Protein AF-Q382Q5-F1 (afdb_monomer)

Mean predicted aligned error: 16.64 Å

Solvent-accessible surface area (backbone atoms only — not comparable to full-atom values): 15182 Å² total; per-residue (Å²): 132,84,76,65,68,91,73,55,90,50,39,68,52,30,48,53,39,43,75,67,65,76,45,81,68,82,68,60,78,72,32,59,63,53,58,77,72,43,54,70,71,57,43,56,49,50,47,50,36,44,38,36,38,15,50,26,20,57,68,59,58,70,93,56,92,50,49,43,67,58,11,19,54,43,30,48,49,44,53,47,43,48,52,60,43,54,31,62,79,39,71,84,44,61,68,57,56,53,48,50,52,51,43,52,50,55,51,54,54,50,45,78,74,46,66,85,57,92,44,68,68,58,54,49,21,50,54,50,49,50,46,49,49,46,40,41,53,69,42,45,52,45,47,50,65,56,67,73,46,86,64,90,52,90,68,50,66,62,55,50,48,51,65,45,50,67,31,65,38,26,64,60,40,91,55,70,101,77,72,87,86,72,80,76,87,63,91,59,80,80,70,78,72,47,36,65,53,55,46,49,22,52,34,51,66,29,60,65,71,60,66,72,53,95,83,56,93,70,77,89,71,84,82,50,75,66,56,55,53,55,52,50,49,48,24,53,47,37,41,42,58,42,48,29,21,47,64,61,48,69,65,55,77,72,76,79,80,78,80,126

Foldseek 3Di:
DPPQPLVPPALVSLQVCVVVVVQDQPDDDVVVVVLVPDDPVSNLSNLLSLLRLLLCQLLVPPDRPDHVVSSLVSLLVSQLCLQLPVCLVPVLDLSSLVSNLSSLVSLLVSCVVCVPDPDPLLVLLNVLSLLQSVLSVQFQSVLSVQVPDDDPDPPRNVVSVVVLCVLVWFSLRPDDPPDPDDDPVDPPDSDRAALLSNLSSSSVSSVNPLPCSVDHDDDDDDDDP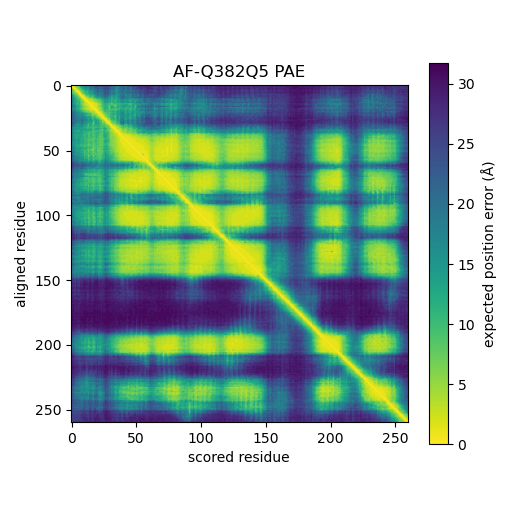VNVVSSVSSSVSCCLPRGGGNVNSVPPPSPPPPDD

Organism: Trypanosoma brucei brucei (strain 927/4 GUTat10.1) (NCBI:txid185431)

Nearest PDB structures (foldseek):
  8cwy-assembly1_A  TM=3.114E-01  e=3.790E+00  synthetic construct
  5xbj-assembly1_A  TM=2.774E-01  e=9.331E+00  Campylobacter jejuni

GO terms:
  GO:0005737 cytoplasm (C, HTP)
  GO:0031981 nuclear lumen (C, IDA)
  GO:0097014 ciliary plasm (C, IDA)
  GO:0005737 cytoplasm (C, IDA)

Structure (mmCIF, N/CA/C/O backbone):
data_AF-Q382Q5-F1
#
_entry.id   AF-Q382Q5-F1
#
loop_
_atom_site.group_PDB
_atom_site.id
_atom_site.type_symbol
_atom_site.label_atom_id
_atom_site.label_alt_id
_atom_site.label_comp_id
_atom_site.label_asym_id
_atom_site.label_entity_id
_atom_site.label_seq_id
_atom_site.pdbx_PDB_ins_code
_atom_site.Cartn_x
_atom_site.Cartn_y
_atom_site.Cartn_z
_atom_site.occupancy
_atom_site.B_iso_or_equiv
_atom_site.auth_seq_id
_atom_site.auth_comp_id
_atom_site.auth_asym_id
_atom_site.auth_atom_id
_atom_site.pdbx_PDB_model_num
ATOM 1 N N . MET A 1 1 ? 18.669 20.342 15.710 1.00 32.78 1 MET A N 1
ATOM 2 C CA . MET A 1 1 ? 17.852 19.367 14.960 1.00 32.78 1 MET A CA 1
ATOM 3 C C . MET A 1 1 ? 16.868 20.137 14.106 1.00 32.78 1 MET A C 1
ATOM 5 O O . MET A 1 1 ? 15.870 20.619 14.627 1.00 32.78 1 MET A O 1
ATOM 9 N N . THR A 1 2 ? 17.160 20.321 12.823 1.00 37.72 2 THR A N 1
ATOM 10 C CA . THR A 1 2 ? 16.163 20.855 11.895 1.00 37.72 2 THR A CA 1
ATOM 11 C C . THR A 1 2 ? 15.229 19.700 11.592 1.00 37.72 2 THR A C 1
ATOM 13 O O . THR A 1 2 ? 15.595 18.788 10.857 1.00 37.72 2 THR A O 1
ATOM 16 N N . ILE A 1 3 ? 14.053 19.691 12.214 1.00 44.09 3 ILE A N 1
ATOM 17 C CA . ILE A 1 3 ? 12.935 18.906 11.706 1.00 44.09 3 ILE A CA 1
ATOM 18 C C . ILE A 1 3 ? 12.632 19.535 10.343 1.00 44.09 3 ILE A C 1
ATOM 20 O O . ILE A 1 3 ? 11.896 20.518 10.265 1.00 44.09 3 ILE A O 1
ATOM 24 N N . LEU A 1 4 ? 13.320 19.068 9.291 1.00 48.19 4 LEU A N 1
ATOM 25 C CA . LEU A 1 4 ? 12.977 19.364 7.902 1.00 48.19 4 LEU A CA 1
ATOM 26 C C . LEU A 1 4 ? 11.471 19.197 7.829 1.00 48.19 4 LEU A C 1
ATOM 28 O O . LEU A 1 4 ? 10.993 18.157 8.274 1.00 48.19 4 LEU A O 1
ATOM 32 N N . SER A 1 5 ? 10.754 20.242 7.408 1.00 45.94 5 SER A N 1
ATOM 33 C CA . SER A 1 5 ? 9.291 20.284 7.398 1.00 45.94 5 SER A CA 1
ATOM 34 C C . SER A 1 5 ? 8.739 18.906 7.027 1.00 45.94 5 SER A C 1
ATOM 36 O O . SER A 1 5 ? 8.769 18.513 5.862 1.00 45.94 5 SER A O 1
ATOM 38 N N . LEU A 1 6 ? 8.296 18.142 8.039 1.00 46.22 6 LEU A N 1
ATOM 39 C CA . LEU A 1 6 ? 7.996 16.700 7.928 1.00 46.22 6 LEU A CA 1
ATOM 40 C C . LEU A 1 6 ? 6.807 16.412 6.991 1.00 46.22 6 LEU A C 1
ATOM 42 O O . LEU A 1 6 ? 6.424 15.266 6.767 1.00 46.22 6 LEU A O 1
ATOM 46 N N . HIS A 1 7 ? 6.202 17.483 6.480 1.00 48.44 7 HIS A N 1
ATOM 47 C CA . HIS A 1 7 ? 5.053 17.527 5.591 1.00 48.44 7 HIS A CA 1
ATOM 48 C C . HIS A 1 7 ? 5.434 17.952 4.172 1.00 48.44 7 HIS A C 1
ATOM 50 O O . HIS A 1 7 ? 4.553 18.326 3.398 1.00 48.44 7 HIS A O 1
ATOM 56 N N . GLY A 1 8 ? 6.727 17.926 3.840 1.00 50.97 8 GLY A N 1
ATOM 57 C CA . GLY A 1 8 ? 7.222 18.219 2.507 1.00 50.97 8 GLY A CA 1
ATOM 58 C C . GLY A 1 8 ? 6.384 17.534 1.437 1.00 50.97 8 GLY A C 1
ATOM 59 O O . GLY A 1 8 ? 6.210 16.315 1.480 1.00 50.97 8 GLY A O 1
ATOM 60 N N . ARG A 1 9 ? 5.773 18.307 0.533 1.00 57.47 9 ARG A N 1
ATOM 61 C CA . ARG A 1 9 ? 4.805 17.768 -0.437 1.00 57.47 9 ARG A CA 1
ATOM 62 C C . ARG A 1 9 ? 5.472 16.933 -1.532 1.00 57.47 9 ARG A C 1
ATOM 64 O O . ARG A 1 9 ? 4.780 16.135 -2.146 1.00 57.47 9 ARG A O 1
ATOM 71 N N . ASN A 1 10 ? 6.781 17.092 -1.736 1.00 61.19 10 ASN A N 1
ATOM 72 C CA . ASN A 1 10 ? 7.471 16.634 -2.942 1.00 61.19 10 ASN A CA 1
ATOM 73 C C . ASN A 1 10 ? 8.711 15.782 -2.603 1.00 61.19 10 ASN A C 1
ATOM 75 O O . ASN A 1 10 ? 9.234 15.844 -1.486 1.00 61.19 10 ASN A O 1
ATOM 79 N N . GLY A 1 11 ? 9.236 15.053 -3.597 1.00 61.19 11 GLY A N 1
ATOM 80 C CA . GLY A 1 11 ? 10.461 14.246 -3.485 1.00 61.19 11 GLY A CA 1
ATOM 81 C C . GLY A 1 11 ? 11.709 15.026 -3.041 1.00 61.19 11 GLY A C 1
ATOM 82 O O . GLY A 1 11 ? 12.587 14.461 -2.397 1.00 61.19 11 GLY A O 1
ATOM 83 N N . ALA A 1 12 ? 11.758 16.344 -3.266 1.00 66.81 12 ALA A N 1
ATOM 84 C CA . ALA A 1 12 ? 12.880 17.196 -2.855 1.00 66.81 12 ALA A CA 1
ATOM 85 C C . ALA A 1 12 ? 13.125 17.216 -1.332 1.00 66.81 12 ALA A C 1
ATOM 87 O O . ALA A 1 12 ? 14.271 17.283 -0.889 1.00 66.81 12 ALA A O 1
ATOM 88 N N . ASP A 1 13 ? 12.071 17.141 -0.513 1.00 69.94 13 ASP A N 1
ATOM 89 C CA . ASP A 1 13 ? 12.233 17.095 0.947 1.00 69.94 13 ASP A CA 1
ATOM 90 C C . ASP A 1 13 ? 12.710 15.715 1.416 1.00 69.94 13 ASP A C 1
ATOM 92 O O . ASP A 1 13 ? 13.439 15.618 2.404 1.00 69.94 13 ASP A O 1
ATOM 96 N N . ALA A 1 14 ? 12.348 14.657 0.681 1.00 66.50 14 ALA A N 1
ATOM 97 C CA . ALA A 1 14 ? 12.877 13.315 0.903 1.00 66.50 14 ALA A CA 1
ATOM 98 C C . ALA A 1 14 ? 14.362 13.233 0.569 1.00 66.50 14 ALA A C 1
ATOM 100 O O . ALA A 1 14 ? 15.131 12.699 1.364 1.00 66.50 14 ALA A O 1
ATOM 101 N N . GLN A 1 15 ? 14.763 13.841 -0.546 1.00 68.81 15 GLN A N 1
ATOM 102 C CA . GLN A 1 15 ? 16.156 13.925 -0.960 1.00 68.81 15 GLN A CA 1
ATOM 103 C C . GLN A 1 15 ? 17.010 14.663 0.081 1.00 68.81 15 GLN A C 1
ATOM 105 O O . GLN A 1 15 ? 18.033 14.139 0.503 1.00 68.81 15 GLN A O 1
ATOM 110 N N . LYS A 1 16 ? 16.556 15.809 0.609 1.00 71.38 16 LYS A N 1
ATOM 111 C CA . LYS A 1 16 ? 17.269 16.510 1.699 1.00 71.38 16 LYS A CA 1
ATOM 112 C C . LYS A 1 16 ? 17.421 15.655 2.956 1.00 71.38 16 LYS A C 1
ATOM 114 O O . LYS A 1 16 ? 18.433 15.737 3.650 1.00 71.38 16 LYS A O 1
ATOM 119 N N . TRP A 1 17 ? 16.400 14.866 3.290 1.00 68.94 17 TRP A N 1
ATOM 120 C CA . TRP A 1 17 ? 16.456 13.993 4.459 1.00 68.94 17 TRP A CA 1
ATOM 121 C C . TRP A 1 17 ? 17.408 12.811 4.240 1.00 68.94 17 TRP A C 1
ATOM 123 O O . TRP A 1 17 ? 18.169 12.463 5.145 1.00 68.94 17 TRP A O 1
ATOM 133 N N . PHE A 1 18 ? 17.434 12.267 3.025 1.00 69.44 18 PHE A N 1
ATOM 134 C CA . PHE A 1 18 ? 18.416 11.283 2.583 1.00 69.44 18 PHE A CA 1
ATOM 135 C C . PHE A 1 18 ? 19.849 11.833 2.638 1.00 69.44 18 PHE A C 1
ATOM 137 O O . PHE A 1 18 ? 20.688 11.268 3.333 1.00 69.44 18 PHE A O 1
ATOM 144 N N . GLU A 1 19 ? 20.106 12.992 2.030 1.00 70.44 19 GLU A N 1
ATOM 145 C CA . GLU A 1 19 ? 21.415 13.669 2.027 1.00 70.44 19 GLU A CA 1
ATOM 146 C C . GLU A 1 19 ? 21.907 14.031 3.431 1.00 70.44 19 GLU A C 1
ATOM 148 O O . GLU A 1 19 ? 23.107 14.036 3.697 1.00 70.44 19 GLU A O 1
ATOM 153 N N . SER A 1 20 ? 20.991 14.303 4.364 1.00 73.31 20 SER A N 1
ATOM 154 C CA . SER A 1 20 ? 21.358 14.555 5.761 1.00 73.31 20 SER A CA 1
ATOM 155 C C . SER A 1 20 ? 21.886 13.316 6.498 1.00 73.31 20 SER A C 1
ATOM 157 O O . SER A 1 20 ? 22.331 13.435 7.639 1.00 73.31 20 SER A O 1
ATOM 159 N N . GLY A 1 21 ? 21.795 12.125 5.893 1.00 67.38 21 GLY A N 1
ATOM 160 C CA . GLY A 1 21 ? 22.149 10.847 6.513 1.00 67.38 21 GLY A CA 1
ATOM 161 C C . GLY A 1 21 ? 21.176 10.394 7.609 1.00 67.38 21 GLY A C 1
ATOM 162 O O . GLY A 1 21 ? 21.425 9.395 8.278 1.00 67.38 21 GLY A O 1
ATOM 163 N N . LEU A 1 22 ? 20.074 11.125 7.818 1.00 67.12 22 LEU A N 1
ATOM 164 C CA . LEU A 1 22 ? 19.068 10.822 8.841 1.00 67.12 22 LEU A CA 1
ATOM 165 C C . LEU A 1 22 ? 18.014 9.819 8.366 1.00 67.12 22 LEU A C 1
ATOM 167 O O . LEU A 1 22 ? 17.327 9.234 9.204 1.00 67.12 22 LEU A O 1
ATOM 171 N N . LEU A 1 23 ? 17.864 9.635 7.052 1.00 65.81 23 LEU A N 1
ATOM 172 C CA . LEU A 1 23 ? 17.047 8.567 6.493 1.00 65.81 23 LEU A CA 1
ATOM 173 C C . LEU A 1 23 ? 17.936 7.326 6.328 1.00 65.81 23 LEU A C 1
ATOM 175 O O . LEU A 1 23 ? 18.762 7.304 5.413 1.00 65.81 23 LEU A O 1
ATOM 179 N N . PRO A 1 24 ? 17.801 6.290 7.175 1.00 68.00 24 PRO A N 1
ATOM 180 C CA . PRO A 1 24 ? 18.480 5.033 6.900 1.00 68.00 24 PRO A CA 1
ATOM 181 C C . PRO A 1 24 ? 17.995 4.523 5.545 1.00 68.00 24 PRO A C 1
ATOM 183 O O . PRO A 1 24 ? 16.804 4.569 5.265 1.00 68.00 24 PRO A O 1
ATOM 186 N N . PHE A 1 25 ? 18.883 4.102 4.655 1.00 62.06 25 PHE A N 1
ATOM 187 C CA . PHE A 1 25 ? 18.447 3.549 3.376 1.00 62.06 25 PHE A CA 1
ATOM 188 C C . PHE A 1 25 ? 18.198 2.041 3.522 1.00 62.06 25 PHE A C 1
ATOM 190 O O . PHE A 1 25 ? 19.004 1.358 4.173 1.00 62.06 25 PHE A O 1
ATOM 197 N N . PRO A 1 26 ? 17.128 1.482 2.930 1.00 58.97 26 PRO A N 1
ATOM 198 C CA . PRO A 1 26 ? 16.942 0.043 2.851 1.00 58.97 26 PRO A CA 1
ATOM 199 C C . PRO A 1 26 ? 17.908 -0.559 1.817 1.00 58.97 26 PRO A C 1
ATOM 201 O O . PRO A 1 26 ? 17.527 -0.911 0.711 1.00 58.97 26 PRO A O 1
ATOM 204 N N . GLY A 1 27 ? 19.194 -0.650 2.159 1.00 52.16 27 GLY A N 1
ATOM 205 C CA . GLY A 1 27 ? 20.201 -1.367 1.383 1.00 52.16 27 GLY A CA 1
ATOM 206 C C . GLY A 1 27 ? 20.435 -2.763 1.959 1.00 52.16 27 GLY A C 1
ATOM 207 O O . GLY A 1 27 ? 21.267 -2.936 2.847 1.00 52.16 27 GLY A O 1
ATOM 208 N N . GLY A 1 28 ? 19.728 -3.770 1.442 1.00 50.38 28 GLY A N 1
ATOM 209 C CA . GLY A 1 28 ? 19.943 -5.178 1.795 1.00 50.38 28 GLY A CA 1
ATOM 210 C C . GLY A 1 28 ? 19.434 -5.606 3.181 1.00 50.38 28 GLY A C 1
ATOM 211 O O . GLY A 1 28 ? 18.800 -4.850 3.915 1.00 50.38 28 GLY A O 1
ATOM 212 N N . GLN A 1 29 ? 19.709 -6.868 3.533 1.00 46.88 29 GLN A N 1
ATOM 213 C CA . GLN A 1 29 ? 19.126 -7.580 4.685 1.00 46.88 29 GLN A CA 1
ATOM 214 C C . GLN A 1 29 ? 19.331 -6.862 6.035 1.00 46.88 29 GLN A C 1
ATOM 216 O O . GLN A 1 29 ? 18.427 -6.845 6.866 1.00 46.88 29 GLN A O 1
ATOM 221 N N . LYS A 1 30 ? 20.475 -6.187 6.227 1.00 46.94 30 LYS A N 1
ATOM 222 C CA . LYS A 1 30 ? 20.793 -5.437 7.459 1.00 46.94 30 LYS A CA 1
ATOM 223 C C . LYS A 1 30 ? 19.839 -4.269 7.730 1.00 46.94 30 LYS A C 1
ATOM 225 O O . LYS A 1 30 ? 19.638 -3.903 8.884 1.00 46.94 30 LYS A O 1
ATOM 230 N N . SER A 1 31 ? 19.228 -3.689 6.699 1.00 55.16 31 SER A N 1
ATOM 231 C CA . SER A 1 31 ? 18.290 -2.581 6.887 1.00 55.16 31 SER A CA 1
ATOM 232 C C . SER A 1 31 ? 16.915 -3.043 7.376 1.00 55.16 31 SER A C 1
ATOM 234 O O . SER A 1 31 ? 16.241 -2.278 8.060 1.00 55.16 31 SER A O 1
ATOM 236 N N . PHE A 1 32 ? 16.512 -4.293 7.106 1.00 56.12 32 PHE A N 1
ATOM 237 C CA . PHE A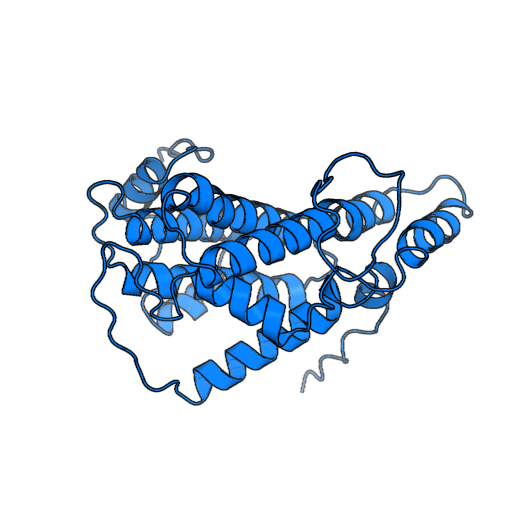 1 32 ? 15.251 -4.858 7.612 1.00 56.12 32 PHE A CA 1
ATOM 238 C C . PHE A 1 32 ? 15.257 -4.961 9.143 1.00 56.12 32 PHE A C 1
ATOM 240 O O . PHE A 1 32 ? 14.272 -4.608 9.790 1.00 56.12 32 PHE A O 1
ATOM 247 N N . GLU A 1 33 ? 16.387 -5.372 9.725 1.00 65.31 33 GLU A N 1
ATOM 248 C CA . GLU A 1 33 ? 16.578 -5.436 11.181 1.00 65.31 33 GLU A CA 1
ATOM 249 C C . GLU A 1 33 ? 16.506 -4.052 11.834 1.00 65.31 33 GLU A C 1
ATOM 251 O O . GLU A 1 33 ? 16.019 -3.913 12.952 1.00 65.31 33 GLU A O 1
ATOM 256 N N . MET A 1 34 ? 16.945 -3.002 11.135 1.00 71.00 34 MET A N 1
ATOM 257 C CA . MET A 1 34 ? 16.840 -1.642 11.657 1.00 71.00 34 MET A CA 1
ATOM 258 C C . MET A 1 34 ? 15.382 -1.183 11.747 1.00 71.00 34 MET A C 1
ATOM 260 O O . MET A 1 34 ? 15.026 -0.481 12.689 1.00 71.00 34 MET A O 1
ATOM 264 N N . VAL A 1 35 ? 14.535 -1.570 10.787 1.00 79.00 35 VAL A N 1
ATOM 265 C CA . VAL A 1 35 ? 13.122 -1.163 10.751 1.00 79.00 35 VAL A CA 1
ATOM 266 C C . VAL A 1 35 ? 12.328 -1.741 11.920 1.00 79.00 35 VAL A C 1
ATOM 268 O O . VAL A 1 35 ? 11.489 -1.034 12.477 1.00 79.00 35 VAL A O 1
ATOM 271 N N . SER A 1 36 ? 12.611 -2.978 12.336 1.00 73.62 36 SER A N 1
ATOM 272 C CA . SER A 1 36 ? 11.869 -3.644 13.417 1.00 73.62 36 SER A CA 1
ATOM 273 C C . SER A 1 36 ? 12.054 -2.986 14.790 1.00 73.62 36 SER A C 1
ATOM 275 O O . SER A 1 36 ? 11.190 -3.120 15.655 1.00 73.62 36 SER A O 1
ATOM 277 N N . VAL A 1 37 ? 13.141 -2.232 14.988 1.00 81.12 37 VAL A N 1
ATOM 278 C CA . VAL A 1 37 ? 13.439 -1.517 16.241 1.00 81.12 37 VAL A CA 1
ATOM 279 C C . VAL A 1 37 ? 13.102 -0.021 16.192 1.00 81.12 37 VAL A C 1
ATOM 281 O O . VAL A 1 37 ? 13.333 0.696 17.168 1.00 81.12 37 VAL A O 1
ATOM 284 N N . MET A 1 38 ? 12.560 0.486 15.077 1.00 84.00 38 MET A N 1
ATOM 285 C CA . MET A 1 38 ? 12.224 1.906 14.954 1.00 84.00 38 MET A CA 1
ATOM 286 C C . MET A 1 38 ? 11.029 2.284 15.842 1.00 84.00 38 MET A C 1
ATOM 288 O O . MET A 1 38 ? 9.999 1.607 15.823 1.00 84.00 38 MET A O 1
ATOM 292 N N . PRO A 1 39 ? 11.086 3.426 16.554 1.00 86.00 39 PRO A N 1
ATOM 293 C CA . PRO A 1 39 ? 9.901 3.997 17.180 1.00 86.00 39 PRO A CA 1
ATOM 294 C C . PRO A 1 39 ? 8.802 4.242 16.140 1.00 86.00 39 PRO A C 1
ATOM 296 O O . PRO A 1 39 ? 9.091 4.712 15.039 1.00 86.00 39 PRO A O 1
ATOM 299 N N . ALA A 1 40 ? 7.537 4.018 16.507 1.00 85.56 40 ALA A N 1
ATOM 300 C CA . ALA A 1 40 ? 6.406 4.086 15.576 1.00 85.56 40 ALA A CA 1
ATOM 301 C C . ALA A 1 40 ? 6.359 5.386 14.749 1.00 85.56 40 ALA A C 1
ATOM 303 O O . ALA A 1 40 ? 6.100 5.343 13.548 1.00 85.56 40 ALA A O 1
ATOM 304 N N . LEU A 1 41 ? 6.653 6.540 15.360 1.00 85.19 41 LEU A N 1
ATOM 305 C CA . LEU A 1 41 ? 6.695 7.825 14.653 1.00 85.19 41 LEU A CA 1
ATOM 306 C C . LEU A 1 41 ? 7.792 7.851 13.576 1.00 85.19 41 LEU A C 1
ATOM 308 O O . LEU A 1 41 ? 7.531 8.248 12.443 1.00 85.19 41 LEU A O 1
ATOM 312 N N . VAL A 1 42 ? 9.002 7.401 13.924 1.00 86.50 42 VAL A N 1
ATOM 313 C CA . VAL A 1 42 ? 10.149 7.335 13.004 1.00 86.50 42 VAL A CA 1
ATOM 314 C C . VAL A 1 42 ? 9.834 6.383 11.858 1.00 86.50 42 VAL A C 1
ATOM 316 O O . VAL A 1 42 ? 9.982 6.768 10.705 1.00 86.50 42 VAL A O 1
ATOM 31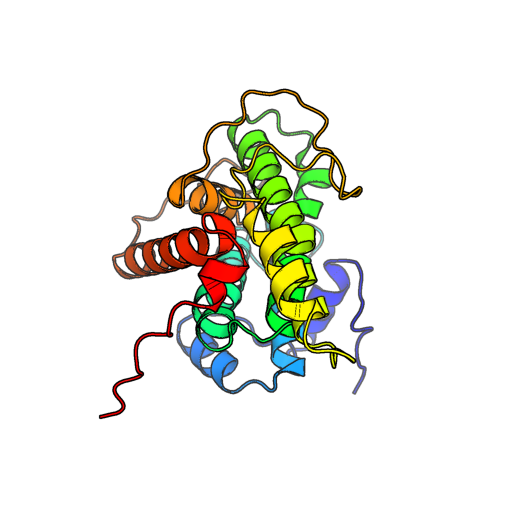9 N N . TYR A 1 43 ? 9.297 5.203 12.173 1.00 89.56 43 TYR A N 1
ATOM 320 C CA . TYR A 1 43 ? 8.858 4.216 11.191 1.00 89.56 43 TYR A CA 1
ATOM 321 C C . TYR A 1 43 ? 7.896 4.821 10.154 1.00 89.56 43 TYR A C 1
ATOM 323 O O . TYR A 1 43 ? 8.134 4.727 8.950 1.00 89.56 43 TYR A O 1
ATOM 331 N N . HIS A 1 44 ? 6.834 5.500 10.610 1.00 90.69 44 HIS A N 1
ATOM 332 C CA . HIS A 1 44 ? 5.829 6.089 9.718 1.00 90.69 44 HIS A CA 1
ATOM 333 C C . HIS A 1 44 ? 6.435 7.153 8.796 1.00 90.69 44 HIS A C 1
ATOM 335 O O . HIS A 1 44 ? 6.071 7.236 7.621 1.00 90.69 44 HIS A O 1
ATOM 341 N N . HIS A 1 45 ? 7.360 7.962 9.316 1.00 87.19 45 HIS A N 1
ATOM 342 C CA . HIS A 1 45 ? 8.070 8.938 8.501 1.00 87.19 45 HIS A CA 1
ATOM 343 C C . HIS A 1 45 ? 8.994 8.253 7.494 1.00 87.19 45 HIS A C 1
ATOM 345 O O . HIS A 1 45 ? 8.881 8.543 6.306 1.00 87.19 45 HIS A O 1
ATOM 351 N N . CYS A 1 46 ? 9.848 7.322 7.921 1.00 88.69 46 CYS A N 1
ATOM 352 C CA . CYS A 1 46 ? 10.761 6.610 7.028 1.00 88.69 46 CYS A CA 1
ATOM 353 C C . CYS A 1 46 ? 10.011 5.951 5.866 1.00 88.69 46 CYS A C 1
ATOM 355 O O . CYS A 1 46 ? 10.356 6.205 4.719 1.00 88.69 46 CYS A O 1
ATOM 357 N N . MET A 1 47 ? 8.923 5.223 6.137 1.00 91.25 47 MET A N 1
ATOM 358 C CA . MET A 1 47 ? 8.124 4.578 5.090 1.00 91.25 47 MET A CA 1
ATOM 359 C C . MET A 1 47 ? 7.553 5.566 4.071 1.00 91.25 47 MET A C 1
ATOM 361 O O . MET A 1 47 ? 7.662 5.348 2.865 1.00 91.25 47 MET A O 1
ATOM 365 N N . LEU A 1 48 ? 6.978 6.680 4.533 1.00 91.12 48 LEU A N 1
ATOM 366 C CA . LEU A 1 48 ? 6.420 7.689 3.632 1.00 91.12 48 LEU A CA 1
ATOM 367 C C . LEU A 1 48 ? 7.506 8.378 2.794 1.00 91.12 48 LEU A C 1
ATOM 369 O O . LEU A 1 48 ? 7.303 8.662 1.617 1.00 91.12 48 LEU A O 1
ATOM 373 N N . TYR A 1 49 ? 8.657 8.666 3.392 1.00 87.88 49 TYR A N 1
ATOM 374 C CA . TYR A 1 49 ? 9.756 9.331 2.703 1.00 87.88 49 TYR A CA 1
ATOM 375 C C . TYR A 1 49 ? 10.505 8.400 1.746 1.00 87.88 49 TYR A C 1
ATOM 377 O O . TYR A 1 49 ? 10.875 8.840 0.661 1.00 87.88 49 TYR A O 1
ATOM 385 N N . TRP A 1 50 ? 10.658 7.120 2.083 1.00 89.31 50 TRP A N 1
ATOM 386 C CA . TRP A 1 50 ? 11.130 6.101 1.146 1.00 89.31 50 TRP A CA 1
ATOM 387 C C . TRP A 1 50 ? 10.168 5.928 -0.024 1.00 89.31 50 TRP A C 1
ATOM 389 O O . TRP A 1 50 ? 10.627 5.844 -1.158 1.00 89.31 50 TRP A O 1
ATOM 399 N N . ALA A 1 51 ? 8.851 5.960 0.216 1.00 91.19 51 ALA A N 1
ATOM 400 C CA . ALA A 1 51 ? 7.871 5.946 -0.867 1.00 91.19 51 ALA A CA 1
ATOM 401 C C . ALA A 1 51 ? 8.064 7.142 -1.815 1.00 91.19 51 ALA A C 1
ATOM 403 O O . ALA A 1 51 ? 8.157 6.963 -3.026 1.00 91.19 51 ALA A O 1
ATOM 404 N N . LYS A 1 52 ? 8.216 8.354 -1.272 1.00 88.69 52 LYS A N 1
ATOM 405 C CA . LYS A 1 52 ? 8.490 9.569 -2.060 1.00 88.69 52 LYS A CA 1
ATOM 406 C C . LYS A 1 52 ? 9.788 9.487 -2.850 1.00 88.69 52 LYS A C 1
ATOM 408 O O . LYS A 1 52 ? 9.804 9.812 -4.031 1.00 88.69 52 LYS A O 1
ATOM 413 N N . LEU A 1 53 ? 10.866 9.052 -2.201 1.00 85.62 53 LEU A N 1
ATOM 414 C CA . LEU A 1 53 ? 12.178 8.914 -2.825 1.00 85.62 53 LEU A CA 1
ATOM 415 C C . LEU A 1 53 ? 12.138 7.864 -3.945 1.00 85.62 53 LEU A C 1
ATOM 417 O O . LEU A 1 53 ? 12.642 8.113 -5.035 1.00 85.62 53 LEU A O 1
ATOM 421 N N . GLY A 1 54 ? 11.480 6.725 -3.700 1.00 87.62 54 GLY A N 1
ATOM 422 C CA . GLY A 1 54 ? 11.252 5.662 -4.681 1.00 87.62 54 GLY A CA 1
ATOM 423 C C . GLY A 1 54 ? 10.469 6.150 -5.894 1.00 87.62 54 GLY A C 1
ATOM 424 O O . GLY A 1 54 ? 10.861 5.893 -7.031 1.00 87.62 54 GLY A O 1
ATOM 425 N N . CYS A 1 55 ? 9.404 6.920 -5.655 1.00 88.12 55 CYS A N 1
ATOM 426 C CA . CYS A 1 55 ? 8.626 7.546 -6.717 1.00 88.12 55 CYS A CA 1
ATOM 427 C C . CYS A 1 55 ? 9.467 8.542 -7.528 1.00 88.12 55 CYS A C 1
ATOM 429 O O . CYS A 1 55 ? 9.470 8.460 -8.754 1.00 88.12 55 CYS A O 1
ATOM 431 N N . ALA A 1 56 ? 10.215 9.425 -6.861 1.00 85.00 56 ALA A N 1
ATOM 432 C CA . ALA A 1 56 ? 11.062 10.420 -7.516 1.00 85.00 56 ALA A CA 1
ATOM 433 C C . ALA A 1 56 ? 12.168 9.774 -8.369 1.00 85.00 56 ALA A C 1
ATOM 435 O O . ALA A 1 56 ? 12.377 10.185 -9.507 1.00 85.00 56 ALA A O 1
ATOM 436 N N . ALA A 1 57 ? 12.825 8.721 -7.870 1.00 83.75 57 ALA A N 1
ATOM 437 C CA . ALA A 1 57 ? 13.854 7.997 -8.619 1.00 83.75 57 ALA A CA 1
ATOM 438 C C . ALA A 1 57 ? 13.306 7.321 -9.879 1.00 83.75 57 ALA A C 1
ATOM 440 O O . ALA A 1 57 ? 13.946 7.342 -10.927 1.00 83.75 57 ALA A O 1
ATOM 441 N N . LEU A 1 58 ? 12.105 6.742 -9.800 1.00 82.12 58 LEU A N 1
ATOM 442 C CA . LEU A 1 58 ? 11.466 6.127 -10.962 1.00 82.12 58 LEU A CA 1
ATOM 443 C C . LEU A 1 58 ? 10.985 7.150 -11.993 1.00 82.12 58 LEU A C 1
ATOM 445 O O . LEU A 1 58 ? 10.954 6.835 -13.179 1.00 82.12 58 LEU A O 1
ATOM 449 N N . LEU A 1 59 ? 10.613 8.356 -11.561 1.00 80.81 59 LEU A N 1
ATOM 450 C CA . LEU A 1 59 ? 10.277 9.462 -12.459 1.00 80.81 59 LEU A CA 1
ATOM 451 C C . LEU A 1 59 ? 11.513 10.232 -12.958 1.00 80.81 59 LEU A C 1
ATOM 453 O O . LEU A 1 59 ? 11.366 11.115 -13.797 1.00 80.81 59 LEU A O 1
ATOM 457 N N . GLN A 1 60 ? 12.715 9.916 -12.457 1.00 73.38 60 GLN A N 1
ATOM 458 C CA . GLN A 1 60 ? 13.931 10.720 -12.648 1.00 73.38 60 GLN A CA 1
ATOM 459 C C . GLN A 1 60 ? 13.730 12.205 -12.281 1.00 73.38 60 GLN A C 1
ATOM 461 O O . GLN A 1 60 ? 14.294 13.110 -12.897 1.00 73.38 60 GLN A O 1
ATOM 466 N N . GLU A 1 61 ? 12.897 12.473 -11.276 1.00 66.25 61 GLU A N 1
ATOM 467 C CA . GLU A 1 61 ? 12.628 13.830 -10.815 1.00 66.25 61 GLU A CA 1
ATOM 468 C C . GLU A 1 61 ? 13.806 14.375 -10.001 1.00 66.25 61 GLU A C 1
ATOM 470 O O . GLU A 1 61 ? 13.970 14.070 -8.820 1.00 66.25 61 GLU A O 1
ATOM 475 N N . GLY A 1 62 ? 14.602 15.246 -10.621 1.00 60.94 62 GLY A N 1
ATOM 476 C CA . GLY A 1 62 ? 15.709 15.940 -9.960 1.00 60.94 62 GLY A CA 1
ATOM 477 C C . GLY A 1 62 ? 16.986 15.101 -9.824 1.00 60.94 62 GLY A C 1
ATOM 478 O O . GLY A 1 62 ? 17.153 14.068 -10.466 1.00 60.94 62 GLY A O 1
ATOM 479 N N . SER A 1 63 ? 17.929 15.578 -9.004 1.00 55.69 63 SER A N 1
ATOM 480 C CA . SER A 1 63 ? 19.240 14.949 -8.774 1.00 55.69 63 SER A CA 1
ATOM 481 C C . SER A 1 63 ? 19.176 13.855 -7.704 1.00 55.69 63 SER A C 1
ATOM 483 O O . SER A 1 63 ? 19.872 13.922 -6.691 1.00 55.69 63 SER A O 1
ATOM 485 N N . VAL A 1 64 ? 18.296 12.874 -7.880 1.00 62.12 64 VAL A N 1
ATOM 486 C CA . VAL A 1 64 ? 18.200 11.749 -6.946 1.00 62.12 64 VAL A CA 1
ATOM 487 C C . VAL A 1 64 ? 19.318 1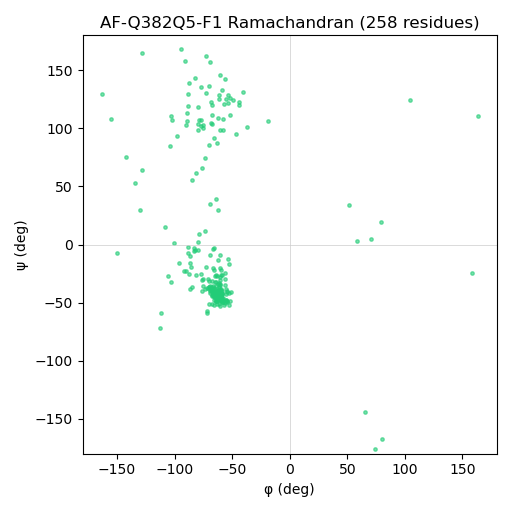0.752 -7.276 1.00 62.12 64 VAL A C 1
ATOM 489 O O . VAL A 1 64 ? 19.352 10.205 -8.373 1.00 62.12 64 VAL A O 1
ATOM 492 N N . GLU A 1 65 ? 20.236 10.493 -6.336 1.00 69.06 65 GLU A N 1
ATOM 493 C CA . GLU A 1 65 ? 21.342 9.518 -6.501 1.00 69.06 65 GLU A CA 1
ATOM 494 C C . GLU A 1 65 ? 20.865 8.053 -6.605 1.00 69.06 65 GLU A C 1
ATOM 496 O O . GLU A 1 65 ? 21.657 7.130 -6.801 1.00 69.06 65 GLU A O 1
ATOM 501 N N . MET A 1 66 ? 19.562 7.817 -6.462 1.00 75.19 66 MET A N 1
ATOM 502 C CA . MET A 1 66 ? 18.957 6.495 -6.504 1.00 75.19 66 MET A CA 1
ATOM 503 C C . MET A 1 66 ? 18.580 6.098 -7.933 1.00 75.19 66 MET A C 1
ATOM 505 O O . MET A 1 66 ? 17.881 6.821 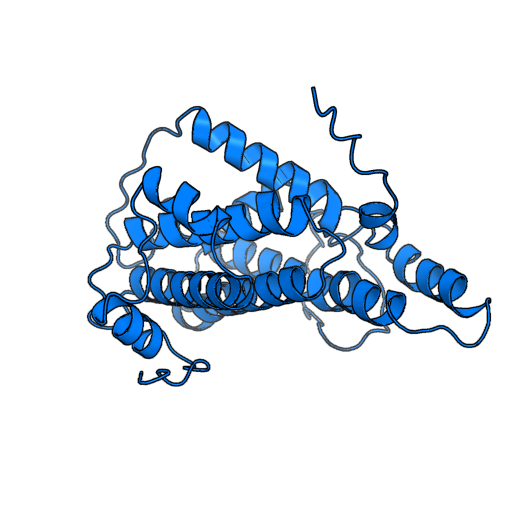-8.640 1.00 75.19 66 MET A O 1
ATOM 509 N N . THR A 1 67 ? 19.000 4.901 -8.341 1.00 80.50 67 THR A N 1
ATOM 510 C CA . THR A 1 67 ? 18.630 4.327 -9.641 1.00 80.50 67 THR A CA 1
ATOM 511 C C . THR A 1 67 ? 17.149 3.948 -9.679 1.00 80.50 67 THR A C 1
ATOM 513 O O . THR A 1 67 ? 16.548 3.649 -8.646 1.00 80.50 67 THR A O 1
ATOM 516 N N . GLY A 1 68 ? 16.559 3.867 -10.878 1.00 81.44 68 GLY A N 1
ATOM 517 C CA . GLY A 1 68 ? 15.178 3.392 -11.035 1.00 81.44 68 GLY A CA 1
ATOM 518 C C . GLY A 1 68 ? 14.958 2.000 -10.424 1.00 81.44 68 GLY A C 1
ATOM 519 O O . GLY A 1 68 ? 13.955 1.771 -9.754 1.00 81.44 68 GLY A O 1
ATOM 520 N N . LYS A 1 69 ? 15.942 1.099 -10.551 1.00 83.75 69 LYS A N 1
ATOM 521 C CA . LYS A 1 69 ? 15.907 -0.228 -9.916 1.00 83.75 69 LYS A CA 1
ATOM 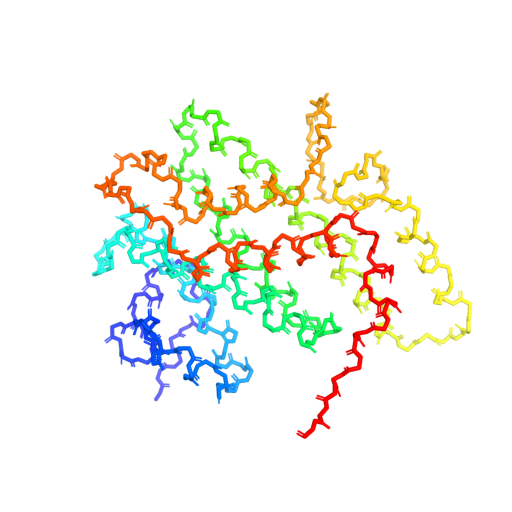522 C C . LYS A 1 69 ? 15.849 -0.135 -8.388 1.00 83.75 69 LYS A C 1
ATOM 524 O O . LYS A 1 69 ? 14.952 -0.715 -7.784 1.00 83.75 69 LYS A O 1
ATOM 529 N N . ALA A 1 70 ? 16.747 0.637 -7.775 1.00 82.69 70 ALA A N 1
ATOM 530 C CA . ALA A 1 70 ? 16.750 0.835 -6.326 1.00 82.69 70 ALA A CA 1
ATOM 531 C C . ALA A 1 70 ? 15.461 1.521 -5.836 1.00 82.69 70 ALA A C 1
ATOM 533 O O . ALA A 1 70 ? 14.950 1.191 -4.766 1.00 82.69 70 ALA A O 1
ATOM 534 N N . GLY A 1 71 ? 14.888 2.424 -6.639 1.00 85.25 71 GLY A N 1
ATOM 535 C CA . GLY A 1 71 ? 13.578 3.010 -6.372 1.00 85.25 71 GLY A CA 1
ATOM 536 C C . GLY A 1 71 ? 12.463 1.971 -6.373 1.00 85.25 71 GLY A C 1
ATOM 537 O O . GLY A 1 71 ? 11.671 1.936 -5.435 1.00 85.25 71 GLY A O 1
ATOM 538 N N . SER A 1 72 ? 12.440 1.081 -7.364 1.00 87.75 72 SER A 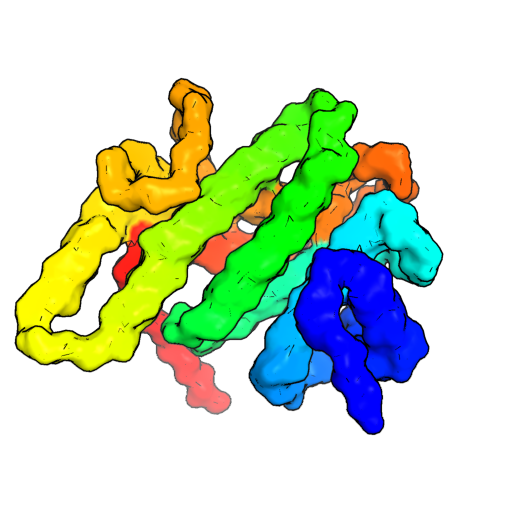N 1
ATOM 539 C CA . SER A 1 72 ? 11.460 -0.005 -7.439 1.00 87.75 72 SER A CA 1
ATOM 540 C C . SER A 1 72 ? 11.546 -0.967 -6.252 1.00 87.75 72 SER A C 1
ATOM 542 O O . SER A 1 72 ? 10.538 -1.244 -5.597 1.00 87.75 72 SER A O 1
ATOM 544 N N . GLU A 1 73 ? 12.759 -1.409 -5.916 1.00 87.44 73 GLU A N 1
ATOM 545 C CA . GLU A 1 73 ? 13.026 -2.273 -4.761 1.00 87.44 73 GLU A CA 1
ATOM 546 C C . GLU A 1 73 ? 12.590 -1.606 -3.449 1.00 87.44 73 GLU A C 1
ATOM 548 O O . GLU A 1 73 ? 11.933 -2.233 -2.616 1.00 87.44 73 GLU A O 1
ATOM 553 N N . THR A 1 74 ? 12.872 -0.308 -3.297 1.00 87.31 74 THR A N 1
ATOM 554 C CA . THR A 1 74 ? 12.453 0.485 -2.132 1.00 87.31 74 THR A CA 1
ATOM 555 C C . THR A 1 74 ? 10.931 0.561 -2.016 1.00 87.31 74 THR A C 1
ATOM 557 O O . THR A 1 74 ? 10.388 0.387 -0.925 1.00 87.31 74 THR A O 1
ATOM 560 N N . LEU A 1 75 ? 10.212 0.789 -3.119 1.00 91.56 75 LEU A N 1
ATOM 561 C CA . LEU A 1 75 ? 8.748 0.844 -3.101 1.00 91.56 75 LEU A CA 1
ATOM 562 C C . LEU A 1 75 ? 8.131 -0.504 -2.722 1.00 91.56 75 LEU A C 1
ATOM 564 O O . LEU A 1 75 ? 7.249 -0.553 -1.862 1.00 91.56 75 LEU A O 1
ATOM 568 N N . MET A 1 76 ? 8.623 -1.599 -3.305 1.00 91.00 76 MET A N 1
ATOM 569 C CA . MET A 1 76 ? 8.154 -2.938 -2.945 1.00 91.00 76 MET A CA 1
ATOM 570 C C . MET A 1 76 ? 8.446 -3.279 -1.495 1.00 91.00 76 MET A C 1
ATOM 572 O O . MET A 1 76 ? 7.584 -3.838 -0.820 1.00 91.00 76 MET A O 1
ATOM 576 N N . PHE A 1 77 ? 9.626 -2.911 -0.999 1.00 90.25 77 PHE A N 1
ATOM 577 C CA . PHE A 1 77 ? 9.962 -3.046 0.409 1.00 90.25 77 PHE A CA 1
ATOM 578 C C . PHE A 1 77 ? 8.947 -2.320 1.297 1.00 90.25 77 PHE A C 1
ATOM 580 O O . PHE A 1 77 ? 8.408 -2.928 2.220 1.00 90.25 77 PHE A O 1
ATOM 587 N N . VAL A 1 78 ? 8.645 -1.051 1.005 1.00 92.69 78 VAL A N 1
ATOM 588 C CA . VAL A 1 78 ? 7.698 -0.247 1.792 1.00 92.69 78 VAL A CA 1
ATOM 589 C C . VAL A 1 78 ? 6.318 -0.903 1.816 1.00 92.69 78 VAL A C 1
ATOM 591 O O . VAL A 1 78 ? 5.744 -1.087 2.891 1.00 92.69 78 VAL A O 1
ATOM 594 N N . VAL A 1 79 ? 5.787 -1.291 0.653 1.00 94.25 79 VAL A N 1
ATOM 595 C CA . VAL A 1 79 ? 4.455 -1.907 0.564 1.00 94.25 79 VAL A CA 1
ATOM 596 C C . VAL A 1 79 ? 4.419 -3.247 1.297 1.00 94.25 79 VAL A C 1
ATOM 598 O O . VAL A 1 79 ? 3.533 -3.459 2.124 1.00 94.25 79 VAL A O 1
ATOM 601 N N . ARG A 1 80 ? 5.397 -4.130 1.056 1.00 92.00 80 ARG A N 1
ATOM 602 C CA . ARG A 1 80 ? 5.484 -5.439 1.722 1.00 92.00 80 ARG A CA 1
ATOM 603 C C . ARG A 1 80 ? 5.623 -5.286 3.238 1.00 92.00 80 ARG A C 1
ATOM 605 O O . ARG A 1 80 ? 4.920 -5.964 3.976 1.00 92.00 80 ARG A O 1
ATOM 612 N N . ASN A 1 81 ? 6.460 -4.367 3.719 1.00 91.69 81 ASN A N 1
ATOM 613 C CA . ASN A 1 81 ? 6.655 -4.160 5.155 1.00 91.69 81 ASN A CA 1
ATOM 614 C C . ASN A 1 81 ? 5.379 -3.635 5.837 1.00 91.69 81 ASN A C 1
ATOM 616 O O . ASN A 1 81 ? 4.966 -4.154 6.873 1.00 91.69 81 ASN A O 1
ATOM 620 N N . ILE A 1 82 ? 4.700 -2.653 5.234 1.00 94.50 82 ILE A N 1
ATOM 621 C CA . ILE A 1 82 ? 3.439 -2.136 5.778 1.00 94.50 82 ILE A CA 1
ATOM 622 C C . ILE A 1 82 ? 2.365 -3.231 5.797 1.00 94.50 82 ILE A C 1
ATOM 624 O O . ILE A 1 82 ? 1.739 -3.449 6.833 1.00 94.50 82 ILE A O 1
ATOM 628 N N . CYS A 1 83 ? 2.147 -3.917 4.675 1.00 94.50 83 CYS A N 1
ATOM 629 C CA . CYS A 1 83 ? 1.073 -4.898 4.531 1.00 94.50 83 CYS A CA 1
ATOM 630 C C . CYS A 1 83 ? 1.349 -6.185 5.323 1.00 94.50 83 CYS A C 1
ATOM 632 O O . CYS A 1 83 ? 0.565 -6.562 6.195 1.00 94.50 83 CYS A O 1
ATOM 634 N N . CYS A 1 84 ? 2.473 -6.841 5.043 1.00 91.31 84 CYS A N 1
ATOM 635 C CA . CYS A 1 84 ? 2.764 -8.199 5.503 1.00 91.31 84 CYS A CA 1
ATOM 636 C C . CYS A 1 84 ? 3.399 -8.253 6.898 1.00 91.31 84 CYS A C 1
ATOM 638 O O . CYS A 1 84 ? 3.389 -9.312 7.512 1.00 91.31 84 CYS A O 1
ATOM 640 N N . ILE A 1 85 ? 3.920 -7.133 7.416 1.00 89.88 85 ILE A N 1
ATOM 641 C CA . ILE A 1 85 ? 4.498 -7.068 8.767 1.00 89.88 85 ILE A CA 1
ATOM 642 C C . ILE A 1 85 ? 3.620 -6.186 9.654 1.00 89.88 85 ILE A C 1
ATOM 644 O O . ILE A 1 85 ? 2.874 -6.693 10.486 1.00 89.88 85 ILE A O 1
ATOM 648 N N . GLN A 1 86 ? 3.616 -4.868 9.445 1.00 90.88 86 GLN A N 1
ATOM 649 C CA . GLN A 1 86 ? 2.977 -3.949 10.397 1.00 90.88 86 GLN A CA 1
ATOM 650 C C . GLN A 1 86 ? 1.465 -4.129 10.533 1.00 90.88 86 GLN A C 1
ATOM 652 O O . GLN A 1 86 ? 0.922 -4.101 11.641 1.00 90.88 86 GLN A O 1
ATOM 657 N N . ILE A 1 87 ? 0.751 -4.244 9.414 1.00 93.31 87 ILE A N 1
ATOM 658 C CA . ILE A 1 87 ? -0.699 -4.437 9.442 1.00 93.31 87 ILE A CA 1
ATOM 659 C C . ILE A 1 87 ? -1.024 -5.881 9.820 1.00 93.31 87 ILE A C 1
ATOM 661 O O . ILE A 1 87 ? -1.949 -6.094 10.596 1.00 93.31 87 ILE A O 1
ATOM 665 N N . ALA A 1 88 ? -0.276 -6.868 9.328 1.00 89.25 88 ALA A N 1
ATOM 666 C CA . ALA A 1 88 ? -0.502 -8.265 9.688 1.00 89.25 88 ALA A CA 1
ATOM 667 C C . ALA A 1 88 ? -0.355 -8.519 11.203 1.00 89.25 88 ALA A C 1
ATOM 669 O O . ALA A 1 88 ? -1.194 -9.206 11.788 1.00 89.25 88 ALA A O 1
ATOM 670 N N . GLU A 1 89 ? 0.650 -7.921 11.850 1.00 88.31 89 GLU A N 1
ATOM 671 C CA . GLU A 1 89 ? 0.880 -8.024 13.297 1.00 88.31 89 GLU A CA 1
ATOM 672 C C . GLU A 1 89 ? -0.130 -7.211 14.113 1.00 88.31 89 GLU A C 1
ATOM 674 O O . GLU A 1 89 ? -0.575 -7.635 15.181 1.00 88.31 89 GLU A O 1
ATOM 679 N N . SER A 1 90 ? -0.503 -6.030 13.615 1.00 89.50 90 SER A N 1
ATOM 680 C CA . SER A 1 90 ? -1.378 -5.086 14.312 1.00 89.50 90 SER A CA 1
ATOM 681 C C . SER A 1 90 ? -2.553 -4.649 13.432 1.00 89.50 90 SER A C 1
ATOM 683 O O . SER A 1 90 ? -2.708 -3.455 13.149 1.00 89.50 90 SER A O 1
ATOM 685 N N . PRO A 1 91 ? -3.459 -5.565 13.037 1.00 89.00 91 PRO A N 1
ATOM 686 C CA . PRO A 1 91 ? -4.477 -5.275 12.025 1.00 89.00 91 PRO A CA 1
ATOM 687 C C . PRO A 1 91 ? -5.500 -4.250 12.497 1.00 89.00 91 PRO A C 1
ATOM 689 O O . PRO A 1 91 ? -6.155 -3.586 11.706 1.00 89.00 91 PRO A O 1
ATOM 692 N N . ARG A 1 92 ? -5.633 -4.064 13.807 1.00 88.50 92 ARG A N 1
ATOM 693 C CA . ARG A 1 92 ? -6.558 -3.089 14.389 1.00 88.50 92 ARG A CA 1
ATOM 694 C C . ARG A 1 92 ? -5.947 -1.694 14.555 1.00 88.50 92 ARG A C 1
ATOM 696 O O . ARG A 1 92 ? -6.666 -0.800 14.990 1.00 88.50 92 ARG A O 1
ATOM 703 N N . CYS A 1 93 ? -4.670 -1.501 14.217 1.00 90.25 93 CYS A N 1
ATOM 704 C CA . CYS A 1 93 ? -3.953 -0.235 14.360 1.00 90.25 93 CYS A CA 1
ATOM 705 C C . CYS A 1 93 ? -4.297 0.733 13.217 1.00 90.25 93 CYS A C 1
ATOM 707 O O . CYS A 1 93 ? -3.736 0.657 12.124 1.00 90.25 93 CYS A O 1
ATOM 709 N N . LEU A 1 94 ? -5.210 1.676 13.470 1.00 90.94 94 LEU A N 1
ATOM 710 C CA . LEU A 1 94 ? -5.637 2.681 12.489 1.00 90.94 94 LEU A CA 1
ATOM 711 C C . LEU A 1 94 ? -4.480 3.507 11.871 1.00 90.94 94 LEU A C 1
ATOM 713 O O . LEU A 1 94 ? -4.517 3.744 10.660 1.00 90.94 94 LEU A O 1
ATOM 717 N N . PRO A 1 95 ? -3.447 3.942 12.625 1.00 93.25 95 PRO A N 1
ATOM 718 C CA . PRO A 1 95 ? -2.280 4.608 12.041 1.00 93.25 95 PRO A CA 1
ATOM 719 C C . PRO A 1 95 ? -1.603 3.832 10.902 1.00 93.25 95 PRO A C 1
ATOM 721 O O . PRO A 1 95 ? -1.312 4.436 9.870 1.00 93.25 95 PRO A O 1
ATOM 724 N N . ASN A 1 96 ? -1.448 2.508 11.027 1.00 93.62 96 ASN A N 1
ATOM 725 C CA . ASN A 1 96 ? -0.797 1.677 10.006 1.00 93.62 96 ASN A CA 1
ATOM 726 C C . ASN A 1 96 ? -1.605 1.655 8.695 1.00 93.62 96 ASN A C 1
ATOM 728 O O . ASN A 1 96 ? -1.045 1.761 7.607 1.00 93.62 96 ASN A O 1
ATOM 732 N N . TRP A 1 97 ? -2.937 1.615 8.786 1.00 95.12 97 TRP A N 1
ATOM 733 C CA . TRP A 1 97 ? -3.817 1.701 7.616 1.00 95.12 97 TRP A CA 1
ATOM 734 C C . TRP A 1 97 ? -3.787 3.072 6.943 1.00 95.12 97 TRP A C 1
ATOM 736 O O . TRP A 1 97 ? -3.792 3.167 5.718 1.00 95.12 97 TRP A O 1
ATOM 746 N N . ARG A 1 98 ? -3.721 4.149 7.732 1.00 95.62 98 ARG A N 1
ATOM 747 C CA . ARG A 1 98 ? -3.555 5.509 7.198 1.00 95.62 98 ARG A CA 1
ATOM 748 C C . ARG A 1 98 ? -2.186 5.710 6.556 1.00 95.62 98 ARG A C 1
ATOM 750 O O . ARG A 1 98 ? -2.072 6.491 5.616 1.00 95.62 98 ARG A O 1
ATOM 757 N N . LEU A 1 99 ? -1.151 5.034 7.053 1.00 95.56 99 LEU A N 1
ATOM 758 C CA . LEU A 1 99 ? 0.154 5.015 6.404 1.00 95.56 99 LEU A CA 1
ATOM 759 C C . LEU A 1 99 ? 0.059 4.341 5.034 1.00 95.56 99 LEU A C 1
ATOM 761 O O . LEU A 1 99 ? 0.501 4.942 4.059 1.00 95.56 99 LEU A O 1
ATOM 765 N N . LEU A 1 100 ? -0.573 3.164 4.948 1.00 96.94 100 LEU A N 1
ATOM 766 C CA . LEU A 1 100 ? -0.816 2.497 3.667 1.00 96.94 100 LEU A CA 1
ATOM 767 C C . LEU A 1 100 ? -1.568 3.415 2.695 1.00 96.94 100 LEU A C 1
ATOM 769 O O . LEU A 1 100 ? -1.113 3.594 1.573 1.00 96.94 100 LEU A O 1
ATOM 773 N N . ASP A 1 101 ? -2.650 4.067 3.134 1.00 96.44 101 ASP A N 1
ATOM 774 C CA . ASP A 1 101 ? -3.412 5.006 2.295 1.00 96.44 101 ASP A CA 1
ATOM 775 C C . ASP A 1 101 ? -2.537 6.121 1.706 1.00 96.44 101 ASP A C 1
ATOM 777 O O . ASP A 1 101 ? -2.648 6.435 0.523 1.00 96.44 101 ASP A O 1
ATOM 781 N N . ARG A 1 102 ? -1.629 6.684 2.513 1.00 95.44 102 ARG A N 1
ATOM 782 C CA . ARG A 1 102 ? -0.687 7.725 2.075 1.00 95.44 102 ARG A CA 1
ATOM 783 C C . ARG A 1 102 ? 0.381 7.199 1.122 1.00 95.44 102 ARG A C 1
ATOM 785 O O . ARG A 1 102 ? 0.771 7.923 0.215 1.00 95.44 102 ARG A O 1
ATOM 792 N N . VAL A 1 103 ? 0.864 5.973 1.320 1.00 94.88 103 VAL A N 1
ATOM 793 C CA . VAL A 1 103 ? 1.810 5.346 0.384 1.00 94.88 103 VAL A CA 1
ATOM 794 C C . VAL A 1 103 ? 1.127 5.071 -0.955 1.00 94.88 103 VAL A C 1
ATOM 796 O O . VAL A 1 103 ? 1.691 5.396 -1.995 1.00 94.88 103 VAL A O 1
ATOM 799 N N . LEU A 1 104 ? -0.105 4.549 -0.943 1.00 94.62 104 LEU A N 1
ATOM 800 C CA . LEU A 1 104 ? -0.899 4.362 -2.161 1.00 94.62 104 LEU A CA 1
ATOM 801 C C . LEU A 1 104 ? -1.163 5.698 -2.866 1.00 94.62 104 LEU A C 1
ATOM 803 O O . LEU A 1 104 ? -1.065 5.767 -4.085 1.00 94.62 104 LEU A O 1
ATOM 807 N N . ASP A 1 105 ? -1.448 6.761 -2.110 1.00 93.00 105 ASP A N 1
ATOM 808 C CA . ASP A 1 105 ? -1.624 8.116 -2.643 1.00 93.00 105 ASP A CA 1
ATOM 809 C C . ASP A 1 105 ? -0.371 8.607 -3.377 1.00 93.00 105 ASP A C 1
ATOM 811 O O . ASP A 1 105 ? -0.465 9.163 -4.467 1.00 93.00 105 ASP A O 1
ATOM 815 N N . GLU A 1 106 ? 0.812 8.352 -2.818 1.00 90.88 106 GLU A N 1
ATOM 816 C CA . GLU A 1 106 ? 2.075 8.746 -3.438 1.00 90.88 106 GLU A CA 1
ATOM 817 C C . GLU A 1 106 ? 2.386 7.941 -4.706 1.00 90.88 106 GLU A C 1
ATOM 819 O O . GLU A 1 106 ? 2.795 8.512 -5.717 1.00 90.88 106 GLU A O 1
ATOM 824 N N . LEU A 1 107 ? 2.109 6.633 -4.694 1.00 91.25 107 LEU A N 1
ATOM 825 C CA . LEU A 1 107 ? 2.207 5.792 -5.889 1.00 91.25 107 LEU A CA 1
ATOM 826 C C . LEU A 1 107 ? 1.242 6.266 -6.983 1.00 91.25 107 LEU A C 1
ATOM 828 O O . LEU A 1 107 ? 1.619 6.330 -8.150 1.00 91.25 107 LEU A O 1
ATOM 832 N N . LEU A 1 108 ? 0.010 6.625 -6.615 1.00 89.75 108 LEU A N 1
ATOM 833 C CA . LEU A 1 108 ? -1.005 7.108 -7.550 1.00 89.75 108 LEU A CA 1
ATOM 834 C C . LEU A 1 108 ? -0.680 8.499 -8.110 1.00 89.75 108 LEU A C 1
ATOM 836 O O . LEU A 1 108 ? -0.988 8.739 -9.270 1.00 89.75 108 LEU A O 1
ATOM 840 N N . LYS A 1 109 ? -0.011 9.393 -7.370 1.00 84.62 109 LYS A N 1
ATOM 841 C CA . LYS A 1 109 ? 0.457 10.685 -7.919 1.00 84.62 109 LYS A CA 1
ATOM 842 C C . LYS A 1 109 ? 1.435 10.523 -9.077 1.00 84.62 109 LYS A C 1
ATOM 844 O O . LYS A 1 109 ? 1.466 11.373 -9.961 1.00 84.62 109 LYS A O 1
ATOM 849 N N . ARG A 1 110 ? 2.193 9.419 -9.136 1.00 76.62 110 ARG A N 1
ATOM 850 C CA . ARG A 1 110 ? 3.027 9.119 -10.316 1.00 76.62 110 ARG A CA 1
ATOM 851 C C . ARG A 1 110 ? 2.200 8.983 -11.590 1.00 76.62 110 ARG A C 1
ATOM 853 O O . ARG A 1 110 ? 2.728 9.238 -12.665 1.00 76.62 110 ARG A O 1
ATOM 860 N N . LEU A 1 111 ? 0.923 8.606 -11.491 1.00 69.81 111 LEU A N 1
ATOM 861 C CA . LEU A 1 111 ? 0.041 8.515 -12.654 1.00 69.81 111 LEU A CA 1
ATOM 862 C C . LEU A 1 111 ? -0.128 9.859 -13.342 1.00 69.81 111 LEU A C 1
ATOM 864 O O . LEU A 1 111 ? -0.164 9.885 -14.563 1.00 69.81 111 LEU A O 1
ATOM 868 N N . ASP A 1 112 ? -0.181 10.959 -12.591 1.00 66.94 112 ASP A N 1
ATOM 869 C CA . ASP A 1 112 ? -0.334 12.291 -13.181 1.00 66.94 112 ASP A CA 1
ATOM 870 C C . ASP A 1 112 ? 0.885 12.660 -14.048 1.00 66.94 112 ASP A C 1
ATOM 872 O O . ASP A 1 112 ? 0.754 13.399 -15.021 1.00 66.94 112 ASP A O 1
ATOM 876 N N . PHE A 1 113 ? 2.057 12.081 -13.760 1.00 62.53 113 PHE A N 1
ATOM 87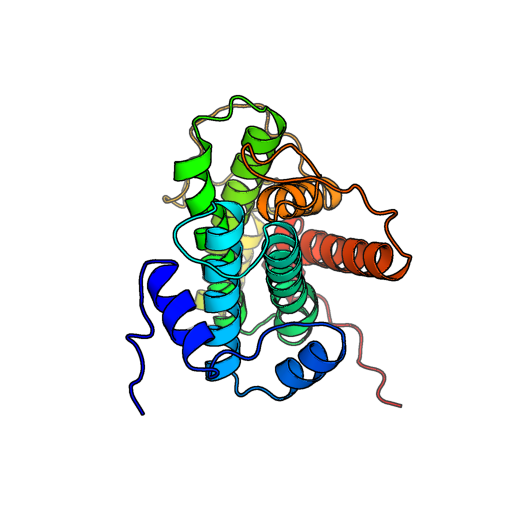7 C CA . PHE A 1 113 ? 3.266 12.218 -14.579 1.00 62.53 113 PHE A CA 1
ATOM 878 C C . PHE A 1 113 ? 3.321 11.223 -15.743 1.00 62.53 113 PHE A C 1
ATOM 880 O O . PHE A 1 113 ? 3.797 11.557 -16.828 1.00 62.53 113 PHE A O 1
ATOM 887 N N . VAL A 1 114 ? 2.833 9.999 -15.529 1.00 64.50 114 VAL A N 1
ATOM 888 C CA . VAL A 1 114 ? 2.880 8.900 -16.508 1.00 64.50 114 VAL A CA 1
ATOM 889 C C . VAL A 1 114 ? 1.660 8.893 -17.437 1.00 64.50 114 VAL A C 1
ATOM 891 O O . VAL A 1 114 ? 1.681 8.161 -18.414 1.00 64.50 114 VAL A O 1
ATOM 894 N N . ALA A 1 115 ? 0.634 9.726 -17.220 1.00 56.75 115 ALA A N 1
ATOM 895 C CA . ALA A 1 115 ? -0.623 9.762 -17.988 1.00 56.75 115 ALA A CA 1
ATOM 896 C C . ALA A 1 115 ? -0.454 9.891 -19.517 1.00 56.75 115 ALA A C 1
ATOM 898 O O . ALA A 1 115 ? -1.378 9.588 -20.264 1.00 56.75 115 ALA A O 1
ATOM 899 N N . ASN A 1 116 ? 0.731 10.288 -19.987 1.00 54.94 116 ASN A N 1
ATOM 900 C CA . ASN A 1 116 ? 1.096 10.299 -21.405 1.00 54.94 116 ASN A CA 1
ATOM 901 C C . ASN A 1 116 ? 1.515 8.920 -21.964 1.00 54.94 116 ASN A C 1
ATOM 903 O O . ASN A 1 116 ? 1.794 8.804 -23.154 1.00 54.94 116 ASN A O 1
ATOM 907 N N . CYS A 1 117 ? 1.602 7.879 -21.135 1.00 52.62 117 CYS A N 1
ATOM 908 C CA . CYS A 1 117 ? 1.906 6.515 -21.553 1.00 52.62 117 CYS A CA 1
ATOM 909 C C . CYS A 1 117 ? 0.598 5.787 -21.869 1.00 52.62 117 CYS A C 1
ATOM 911 O O . CYS A 1 117 ? -0.097 5.332 -20.963 1.00 52.62 117 CYS A O 1
ATOM 913 N N . GLU A 1 118 ? 0.281 5.641 -23.155 1.00 54.25 118 GLU A N 1
ATOM 914 C CA . GLU A 1 118 ? -0.858 4.860 -23.670 1.00 54.25 118 GLU A CA 1
ATOM 915 C C . GLU A 1 118 ? -0.684 3.333 -23.483 1.00 54.25 118 GLU A C 1
ATOM 917 O O . GLU A 1 118 ? -1.100 2.533 -24.319 1.00 54.25 118 GLU A O 1
ATOM 922 N N . ASP A 1 119 ? -0.048 2.896 -22.393 1.00 68.88 119 ASP A N 1
ATOM 923 C CA . ASP A 1 119 ? 0.122 1.479 -22.088 1.00 68.88 119 ASP A CA 1
ATOM 924 C C . ASP A 1 119 ? -1.081 0.961 -21.286 1.00 68.88 119 ASP A C 1
ATOM 926 O O . ASP A 1 119 ? -1.365 1.407 -20.167 1.00 68.88 119 ASP A O 1
ATOM 930 N N . GLY A 1 120 ? -1.787 -0.017 -21.860 1.00 75.44 120 GLY A N 1
ATOM 931 C CA . GLY A 1 120 ? -2.934 -0.669 -21.232 1.00 75.44 120 GLY A CA 1
ATOM 932 C C . GLY A 1 120 ? -2.607 -1.286 -19.868 1.00 75.44 120 GLY A C 1
ATOM 933 O O . GLY A 1 120 ? -3.469 -1.294 -18.990 1.00 75.44 120 GLY A O 1
ATOM 934 N N . VAL A 1 121 ? -1.361 -1.725 -19.645 1.00 80.50 121 VAL A N 1
ATOM 935 C CA . VAL A 1 121 ? -0.928 -2.298 -18.359 1.00 80.50 121 VAL A CA 1
ATOM 936 C C . VAL A 1 121 ? -0.912 -1.238 -17.256 1.00 80.50 121 VAL A C 1
ATOM 938 O O . VAL A 1 121 ? -1.429 -1.469 -16.161 1.00 80.50 121 VAL A O 1
ATOM 941 N N . TRP A 1 122 ? -0.386 -0.046 -17.553 1.00 80.31 122 TRP A N 1
ATOM 942 C CA . TRP A 1 122 ? -0.376 1.083 -16.619 1.00 80.31 122 TRP A CA 1
ATOM 943 C C . TRP A 1 122 ? -1.788 1.564 -16.306 1.00 80.31 122 TRP A C 1
ATOM 945 O O . TRP A 1 122 ? -2.127 1.778 -15.140 1.00 80.31 122 TRP A O 1
ATOM 955 N N . SER A 1 123 ? -2.632 1.683 -17.333 1.00 83.44 123 SER A N 1
ATOM 956 C CA . SER A 1 123 ? -4.033 2.069 -17.157 1.00 83.44 123 SER A CA 1
ATOM 957 C C . SER A 1 123 ? -4.772 1.089 -16.239 1.00 83.44 123 SER A C 1
ATOM 959 O O . SER A 1 123 ? -5.412 1.498 -15.264 1.00 83.44 123 SER A O 1
ATOM 961 N N . PHE A 1 124 ? -4.603 -0.213 -16.463 1.00 85.75 124 PHE A N 1
ATOM 962 C CA . PHE A 1 124 ? -5.215 -1.247 -15.636 1.00 85.75 124 PHE A CA 1
ATOM 963 C C . PHE A 1 124 ? -4.715 -1.227 -14.183 1.00 85.75 124 PHE A C 1
ATOM 965 O O . PHE A 1 124 ? -5.520 -1.215 -13.243 1.00 85.75 124 PHE A O 1
ATOM 972 N N . ALA A 1 125 ? -3.395 -1.170 -13.985 1.00 88.19 125 ALA A N 1
ATOM 973 C CA . ALA A 1 125 ? -2.788 -1.095 -12.658 1.00 88.19 125 ALA A CA 1
ATOM 974 C C . ALA A 1 125 ? -3.278 0.138 -11.883 1.00 88.19 125 ALA A C 1
ATOM 976 O O . ALA A 1 125 ? -3.633 0.044 -10.706 1.00 88.19 125 ALA A O 1
ATOM 977 N N . SER A 1 126 ? -3.383 1.280 -12.565 1.00 87.81 126 SER A N 1
ATOM 978 C CA . SER A 1 126 ? -3.849 2.539 -11.988 1.00 87.81 126 SER A CA 1
ATOM 979 C C . SER A 1 126 ? -5.296 2.469 -11.498 1.00 87.81 126 SER A C 1
ATOM 981 O O . SER A 1 126 ? -5.593 2.834 -10.357 1.00 87.81 126 SER A O 1
ATOM 983 N N . THR A 1 127 ? -6.196 1.938 -12.327 1.00 88.38 127 THR A N 1
ATOM 984 C CA . THR A 1 127 ? -7.613 1.767 -11.999 1.00 88.38 127 THR A CA 1
ATOM 985 C C . THR A 1 127 ? -7.786 0.793 -10.841 1.00 88.38 127 THR A C 1
ATOM 987 O O . THR A 1 127 ? -8.540 1.068 -9.905 1.00 88.38 127 THR A O 1
ATOM 990 N N . THR A 1 128 ? -7.034 -0.307 -10.849 1.00 89.81 128 THR A N 1
ATOM 991 C CA . THR A 1 128 ? -7.030 -1.300 -9.770 1.00 89.81 128 THR A CA 1
ATOM 992 C C . THR A 1 128 ? -6.582 -0.679 -8.445 1.00 89.81 128 THR A C 1
ATOM 994 O O . THR A 1 128 ? -7.268 -0.807 -7.430 1.00 89.81 128 THR A O 1
ATOM 997 N N . MET A 1 129 ? -5.492 0.088 -8.453 1.00 90.69 129 MET A N 1
ATOM 998 C CA . MET A 1 129 ? -4.964 0.756 -7.260 1.00 90.69 129 MET A CA 1
ATOM 999 C C . MET A 1 129 ? -5.890 1.855 -6.728 1.00 90.69 129 MET A C 1
ATOM 1001 O O . MET A 1 129 ? -6.049 1.989 -5.514 1.00 90.69 129 MET A O 1
ATOM 1005 N N . ARG A 1 130 ? -6.578 2.595 -7.608 1.00 90.94 130 ARG A N 1
ATOM 1006 C CA . ARG A 1 130 ? -7.630 3.542 -7.200 1.00 90.94 130 ARG A CA 1
ATOM 1007 C C . ARG A 1 130 ? -8.796 2.825 -6.522 1.00 90.94 130 ARG A C 1
ATOM 1009 O O . ARG A 1 130 ? -9.247 3.270 -5.469 1.00 90.94 130 ARG A O 1
ATOM 1016 N N . ARG A 1 131 ? -9.252 1.691 -7.069 1.00 88.88 131 ARG A N 1
ATOM 1017 C CA . ARG A 1 131 ? -10.297 0.862 -6.439 1.00 88.88 131 ARG A CA 1
ATOM 1018 C C . ARG A 1 131 ? -9.864 0.376 -5.055 1.00 88.88 131 ARG A C 1
ATOM 1020 O O . ARG A 1 131 ? -10.632 0.516 -4.103 1.00 88.88 131 ARG A O 1
ATOM 1027 N N . MET A 1 132 ? -8.627 -0.107 -4.917 1.00 91.25 132 MET A N 1
ATOM 1028 C CA . MET A 1 132 ? -8.055 -0.487 -3.620 1.00 91.25 132 MET A CA 1
ATOM 1029 C C . MET A 1 132 ? -8.067 0.683 -2.634 1.00 91.25 132 MET A C 1
ATOM 1031 O O . MET A 1 132 ? -8.596 0.551 -1.533 1.00 91.25 132 MET A O 1
ATOM 1035 N N . GLN A 1 133 ? -7.534 1.843 -3.023 1.00 92.38 133 GLN A N 1
ATOM 1036 C CA . GLN A 1 133 ? -7.471 3.017 -2.152 1.00 92.38 133 GLN A CA 1
ATOM 1037 C C . GLN A 1 133 ? -8.870 3.478 -1.715 1.00 92.38 133 GLN A C 1
ATOM 1039 O O . GLN A 1 133 ? -9.102 3.785 -0.544 1.00 92.38 133 GLN A O 1
ATOM 1044 N N . CYS A 1 134 ? -9.836 3.476 -2.630 1.00 90.06 134 CYS A N 1
ATOM 1045 C CA . CYS A 1 134 ? -11.207 3.845 -2.311 1.00 90.06 134 CYS A CA 1
ATOM 1046 C C . CYS A 1 134 ? -11.874 2.850 -1.359 1.00 90.06 134 CYS A C 1
ATOM 1048 O O . CYS A 1 134 ? -12.533 3.270 -0.407 1.00 90.06 134 CYS A O 1
ATOM 1050 N N . TYR A 1 135 ? -11.651 1.548 -1.541 1.00 89.44 135 TYR A N 1
ATOM 1051 C CA . TYR A 1 135 ? -12.119 0.537 -0.595 1.00 89.44 135 TYR A CA 1
ATOM 1052 C C . TYR A 1 135 ? -11.465 0.693 0.785 1.00 89.44 135 TYR A C 1
ATOM 1054 O O . TYR A 1 135 ? -12.160 0.672 1.802 1.00 89.44 135 TYR A O 1
ATOM 1062 N N . LEU A 1 136 ? -10.150 0.921 0.828 1.00 91.88 136 LEU A N 1
ATOM 1063 C CA . LEU A 1 136 ? -9.395 1.184 2.053 1.00 91.88 136 LEU A CA 1
ATOM 1064 C C . LEU A 1 136 ? -9.994 2.359 2.837 1.00 91.88 136 LEU A C 1
ATOM 1066 O O . LEU A 1 136 ? -10.261 2.225 4.031 1.00 91.88 136 LEU A O 1
ATOM 1070 N N . ARG A 1 137 ? -10.251 3.491 2.174 1.00 90.62 137 ARG A N 1
ATOM 1071 C CA . ARG A 1 137 ? -10.828 4.690 2.801 1.00 90.62 137 ARG A CA 1
ATOM 1072 C C . ARG A 1 137 ? -12.262 4.458 3.276 1.00 90.62 137 ARG A C 1
ATOM 1074 O O . ARG A 1 137 ? -12.569 4.711 4.441 1.00 90.62 137 ARG A O 1
ATOM 1081 N N . SER A 1 138 ? -13.126 3.968 2.390 1.00 85.44 138 SER A N 1
ATOM 1082 C CA . SER A 1 138 ? -14.570 3.877 2.635 1.00 85.44 138 SER A CA 1
ATOM 1083 C C . SER A 1 138 ? -14.968 2.730 3.558 1.00 85.44 138 SER A C 1
ATOM 1085 O O . SER A 1 138 ? -15.948 2.867 4.287 1.00 85.44 138 SER A O 1
ATOM 1087 N N . ASN A 1 139 ? -14.219 1.624 3.552 1.00 85.88 139 ASN A N 1
ATOM 1088 C CA . ASN A 1 139 ? -14.571 0.415 4.294 1.00 85.88 139 ASN A CA 1
ATOM 1089 C C . ASN A 1 139 ? -13.607 0.159 5.446 1.00 85.88 139 ASN A C 1
ATOM 1091 O O . ASN A 1 139 ? -14.038 0.142 6.590 1.00 85.88 139 ASN A O 1
ATOM 1095 N N . ILE A 1 140 ? -12.308 0.007 5.184 1.00 89.00 140 ILE A N 1
ATOM 1096 C CA . ILE A 1 140 ? -11.357 -0.426 6.220 1.00 89.00 140 ILE A CA 1
ATOM 1097 C C . ILE A 1 140 ? -11.100 0.679 7.255 1.00 89.00 140 ILE A C 1
ATOM 1099 O O . ILE A 1 140 ? -11.370 0.498 8.443 1.00 89.00 140 ILE A O 1
ATOM 1103 N N . ILE A 1 141 ? -10.604 1.840 6.815 1.00 90.44 141 ILE A N 1
ATOM 1104 C CA . ILE A 1 141 ? -10.300 2.984 7.686 1.00 90.44 141 ILE A CA 1
ATOM 1105 C C . ILE A 1 141 ? -11.571 3.438 8.395 1.00 90.44 141 ILE A C 1
ATOM 1107 O O . ILE A 1 141 ? -11.577 3.584 9.617 1.00 90.44 141 ILE A O 1
ATOM 1111 N N . ARG A 1 142 ? -12.667 3.594 7.645 1.00 86.75 142 ARG A N 1
ATOM 1112 C CA . ARG A 1 142 ? -13.959 3.999 8.199 1.00 86.75 142 ARG A CA 1
ATOM 1113 C C . ARG A 1 142 ? -14.482 3.017 9.247 1.00 86.75 142 ARG A C 1
ATOM 1115 O O . ARG A 1 142 ? -14.986 3.459 10.278 1.00 86.75 142 ARG A O 1
ATOM 1122 N N . TYR A 1 143 ? -14.361 1.710 9.010 1.00 84.94 143 TYR A N 1
ATOM 1123 C CA . TYR A 1 143 ? -14.754 0.687 9.979 1.00 84.94 143 TYR A CA 1
ATOM 1124 C C . TYR A 1 143 ? -13.957 0.822 11.277 1.00 84.94 143 TYR A C 1
ATOM 1126 O O . TYR A 1 143 ? -14.548 0.862 12.355 1.00 84.94 143 TYR A O 1
ATOM 1134 N N . LEU A 1 144 ? -12.632 0.962 11.188 1.00 86.56 144 LEU A N 1
ATOM 1135 C CA . LEU A 1 144 ? -11.765 1.123 12.359 1.00 86.56 144 LEU A CA 1
ATOM 1136 C C . LEU A 1 144 ? -12.067 2.419 13.129 1.00 86.56 144 LEU A C 1
ATOM 1138 O O . LEU A 1 144 ? -12.200 2.390 14.350 1.00 86.56 144 LEU A O 1
ATOM 1142 N N . GLU A 1 145 ? -12.263 3.536 12.424 1.00 85.88 145 GLU A N 1
ATOM 1143 C CA . GLU A 1 145 ? -12.618 4.831 13.023 1.00 85.88 145 GLU A CA 1
ATOM 1144 C C . GLU A 1 145 ? -13.938 4.809 13.798 1.00 85.88 145 GLU A C 1
ATOM 1146 O O . GLU A 1 145 ? -14.098 5.547 14.771 1.00 85.88 145 GLU A O 1
ATOM 1151 N N . VAL A 1 146 ? -14.912 4.022 13.338 1.00 80.56 146 VAL A N 1
ATOM 1152 C CA . VAL A 1 146 ? -16.227 3.920 13.978 1.00 80.56 146 VAL A CA 1
ATOM 1153 C C . VAL A 1 146 ? -16.222 2.873 15.089 1.00 80.56 146 VAL A C 1
ATOM 1155 O O . VAL A 1 146 ? -16.826 3.115 16.133 1.00 80.56 146 VAL A O 1
ATOM 1158 N N . ARG A 1 147 ? -15.526 1.744 14.903 1.00 74.31 147 ARG A N 1
ATOM 1159 C CA . ARG A 1 147 ? -15.397 0.684 15.914 1.00 74.31 147 ARG A CA 1
ATOM 1160 C C . ARG A 1 147 ? -14.771 1.202 17.205 1.00 74.31 147 ARG A C 1
ATOM 1162 O O . ARG A 1 147 ? -15.209 0.813 18.282 1.00 74.31 147 ARG A O 1
ATOM 1169 N N . ASP A 1 148 ? -13.769 2.069 17.095 1.00 64.56 148 ASP A N 1
ATOM 1170 C CA . ASP A 1 148 ? -13.031 2.580 18.253 1.00 64.56 148 ASP A CA 1
ATOM 1171 C C . ASP A 1 148 ? -13.776 3.713 18.992 1.00 64.56 148 ASP A C 1
ATOM 1173 O O . ASP A 1 148 ? -13.267 4.255 19.975 1.00 64.56 148 ASP A O 1
ATOM 1177 N N . ARG A 1 149 ? -14.997 4.084 18.569 1.00 62.41 149 ARG A N 1
ATOM 1178 C CA . ARG A 1 149 ? -15.821 5.047 19.313 1.00 62.41 149 ARG A CA 1
ATOM 1179 C C . ARG A 1 149 ? -16.470 4.378 20.529 1.00 62.41 149 ARG A C 1
ATOM 1181 O O . ARG A 1 149 ? -17.057 3.306 20.379 1.00 62.41 149 ARG A O 1
ATOM 1188 N N . PRO A 1 150 ? -16.471 5.022 21.713 1.00 54.19 150 PRO A N 1
ATOM 1189 C CA . PRO A 1 150 ? -17.312 4.583 22.817 1.00 54.19 150 PRO A CA 1
ATOM 1190 C C . PRO A 1 150 ? -18.774 4.711 22.375 1.00 54.19 150 PRO A C 1
ATOM 1192 O O . PRO A 1 150 ? -19.285 5.810 22.170 1.00 54.19 150 PRO A O 1
ATOM 1195 N N . LEU A 1 151 ? -19.437 3.580 22.148 1.00 53.53 151 LEU A N 1
ATOM 1196 C CA . LEU A 1 151 ? -20.850 3.569 21.803 1.00 53.53 151 LEU A CA 1
ATOM 1197 C C . LEU A 1 151 ? -21.660 3.746 23.086 1.00 53.53 151 LEU A C 1
ATOM 1199 O O . LEU A 1 151 ? -21.817 2.809 23.870 1.00 53.53 151 LEU A O 1
ATOM 1203 N N . GLU A 1 152 ? -22.196 4.947 23.290 1.00 47.19 152 GLU A N 1
ATOM 1204 C CA . GLU A 1 152 ? -23.339 5.145 24.177 1.00 47.19 152 GLU A CA 1
ATOM 1205 C C . GLU A 1 152 ? -24.512 4.315 23.621 1.00 47.19 152 GLU A C 1
ATOM 1207 O O . GLU A 1 152 ? -25.170 4.690 22.654 1.00 47.19 152 GLU A O 1
ATOM 1212 N N . GLY A 1 153 ? -24.730 3.124 24.184 1.00 50.31 153 GLY A N 1
ATOM 1213 C CA . GLY A 1 153 ? -25.824 2.228 23.805 1.00 50.31 153 GLY A CA 1
ATOM 1214 C C . GLY A 1 153 ? -25.395 1.028 22.950 1.00 50.31 153 GLY A C 1
ATOM 1215 O O . GLY A 1 153 ? -24.850 1.142 21.853 1.00 50.31 153 GLY A O 1
ATOM 1216 N N . GLN A 1 154 ? -25.733 -0.167 23.439 1.00 51.28 154 GLN A N 1
ATOM 1217 C CA . GLN A 1 154 ? -25.370 -1.483 22.887 1.00 51.28 154 GLN A CA 1
ATOM 1218 C C . GLN A 1 154 ? -25.875 -1.759 21.450 1.00 51.28 154 GLN A C 1
ATOM 1220 O O . GLN A 1 154 ? -25.467 -2.738 20.833 1.00 51.28 154 GLN A O 1
ATOM 1225 N N . CYS A 1 155 ? -26.732 -0.904 20.879 1.00 50.44 155 CYS A N 1
ATOM 1226 C CA . CYS A 1 155 ? -27.309 -1.097 19.540 1.00 50.44 155 CYS A CA 1
ATOM 1227 C C . CYS A 1 155 ? -26.449 -0.555 18.381 1.00 50.44 155 CYS A C 1
ATOM 1229 O O . CYS A 1 155 ? -26.770 -0.817 17.221 1.00 50.44 155 CYS A O 1
ATOM 1231 N N . GLY A 1 156 ? -25.379 0.203 18.654 1.00 55.31 156 GLY A N 1
ATOM 1232 C CA . GLY A 1 156 ? -24.552 0.805 17.600 1.00 55.31 156 GLY A CA 1
ATOM 1233 C C . GLY A 1 156 ? -23.730 -0.219 16.811 1.00 55.31 156 GLY A C 1
ATOM 1234 O O . GLY A 1 156 ? -23.795 -0.259 15.586 1.00 55.31 156 GLY A O 1
ATOM 1235 N N . LEU A 1 157 ? -22.993 -1.087 17.509 1.00 57.22 157 LEU A N 1
ATOM 1236 C CA . LEU A 1 157 ? -21.971 -1.974 16.931 1.00 57.22 157 LEU A CA 1
ATOM 1237 C C . LEU A 1 157 ? -22.554 -2.961 15.905 1.00 57.22 157 LEU A C 1
ATOM 1239 O O . LEU A 1 157 ? -21.977 -3.148 14.837 1.00 57.22 157 LEU A O 1
ATOM 1243 N N . LEU A 1 158 ? -23.726 -3.539 16.197 1.00 57.38 158 LEU A N 1
ATOM 1244 C CA . LEU A 1 158 ? -24.412 -4.485 15.307 1.00 57.38 158 LEU A CA 1
ATOM 1245 C C . LEU A 1 158 ? -24.951 -3.813 14.037 1.00 57.38 158 LEU A C 1
ATOM 1247 O O . LEU A 1 158 ? -24.803 -4.361 12.948 1.00 57.38 158 LEU A O 1
ATOM 1251 N N . ARG A 1 159 ? -25.535 -2.611 14.156 1.00 59.16 159 ARG A N 1
ATOM 1252 C CA . ARG A 1 159 ? -26.005 -1.845 12.988 1.00 59.16 159 ARG A CA 1
ATOM 1253 C C . ARG A 1 159 ? -24.845 -1.410 12.097 1.00 59.16 159 ARG A C 1
ATOM 1255 O O . ARG A 1 159 ? -24.974 -1.463 10.878 1.00 59.16 159 ARG A O 1
ATOM 1262 N N . TYR A 1 160 ? -23.717 -1.015 12.693 1.00 61.38 160 TYR A N 1
ATOM 1263 C CA . TYR A 1 160 ? -22.516 -0.668 11.935 1.00 61.38 160 TYR A CA 1
ATOM 1264 C C . TYR A 1 160 ? -21.927 -1.875 11.219 1.00 61.38 160 TYR A C 1
ATOM 1266 O O . TYR A 1 160 ? -21.668 -1.768 10.027 1.00 61.38 160 TYR A O 1
ATOM 1274 N N . ARG A 1 161 ? -21.768 -3.021 11.899 1.00 63.94 161 ARG A N 1
ATOM 1275 C CA . ARG A 1 161 ? -21.342 -4.264 11.239 1.00 63.94 161 ARG A CA 1
ATOM 1276 C C . ARG A 1 161 ? -22.217 -4.574 10.030 1.00 63.94 161 ARG A C 1
ATOM 1278 O O . ARG A 1 161 ? -21.674 -4.679 8.944 1.00 63.94 161 ARG A O 1
ATOM 1285 N N . GLY A 1 162 ? -23.543 -4.524 10.180 1.00 62.38 162 GLY A N 1
ATOM 1286 C CA . GLY A 1 162 ? -24.473 -4.697 9.060 1.00 62.38 162 GLY A CA 1
ATOM 1287 C C . GLY A 1 162 ? -24.222 -3.747 7.879 1.00 62.38 162 GLY A C 1
ATOM 1288 O O . GLY A 1 162 ? -24.279 -4.178 6.734 1.00 62.38 162 GLY A O 1
ATOM 1289 N N . ALA A 1 163 ? -23.888 -2.475 8.128 1.00 66.25 163 ALA A N 1
ATOM 1290 C CA . ALA A 1 163 ? -23.581 -1.517 7.060 1.00 66.25 163 ALA A CA 1
ATOM 1291 C C . ALA A 1 163 ? -22.325 -1.893 6.252 1.00 66.25 163 ALA A C 1
ATOM 1293 O O . ALA A 1 163 ? -22.303 -1.680 5.042 1.00 66.25 163 ALA A O 1
ATOM 1294 N N . PHE A 1 164 ? -21.307 -2.463 6.903 1.00 66.06 164 PHE A N 1
ATOM 1295 C CA . PHE A 1 164 ? -20.084 -2.931 6.239 1.00 66.06 164 PHE A CA 1
ATOM 1296 C C . PHE A 1 164 ? -20.194 -4.373 5.724 1.00 66.06 164 PHE A C 1
ATOM 1298 O O . PHE A 1 164 ? -19.511 -4.723 4.767 1.00 66.06 164 PHE A O 1
ATOM 1305 N N . ASP A 1 165 ? -21.061 -5.198 6.313 1.00 63.78 165 ASP A N 1
ATOM 1306 C CA . ASP A 1 165 ? -21.351 -6.555 5.847 1.00 63.78 165 ASP A CA 1
ATOM 1307 C C . ASP A 1 165 ? -22.127 -6.524 4.528 1.00 63.78 165 ASP A C 1
ATOM 1309 O O . ASP A 1 165 ? -21.850 -7.338 3.659 1.00 63.78 165 ASP A O 1
ATOM 1313 N N . CYS A 1 166 ? -23.038 -5.558 4.333 1.00 51.69 166 CYS A N 1
ATOM 1314 C CA . CYS A 1 166 ? -23.774 -5.366 3.075 1.00 51.69 166 CYS A CA 1
ATOM 1315 C C . CYS A 1 166 ? -22.871 -5.073 1.859 1.00 51.69 166 CYS A C 1
ATOM 1317 O O . CYS A 1 166 ? -23.294 -5.301 0.726 1.00 51.69 166 CYS A O 1
ATOM 1319 N N . ALA A 1 167 ? -21.627 -4.626 2.065 1.00 57.22 167 ALA A N 1
ATOM 1320 C CA . ALA A 1 167 ? -20.590 -4.597 1.033 1.00 57.22 167 ALA A CA 1
ATOM 1321 C C . ALA A 1 167 ? -19.952 -5.997 0.907 1.00 57.22 167 ALA A C 1
ATOM 1323 O O . ALA A 1 167 ? -18.773 -6.196 1.196 1.00 57.22 167 ALA A O 1
ATOM 1324 N N . ILE A 1 168 ? -20.757 -6.999 0.536 1.00 51.47 168 ILE A N 1
ATOM 1325 C CA . ILE A 1 168 ? -20.487 -8.423 0.820 1.00 51.47 168 ILE A CA 1
ATOM 1326 C C . ILE A 1 168 ? -19.193 -8.970 0.163 1.00 51.47 168 ILE A C 1
ATOM 1328 O O . ILE A 1 168 ? -18.707 -10.006 0.597 1.00 51.47 168 ILE A O 1
ATOM 1332 N N . ASN A 1 169 ? -18.550 -8.291 -0.798 1.00 63.16 169 ASN A N 1
ATOM 1333 C CA . ASN A 1 169 ? -17.456 -8.890 -1.596 1.00 63.16 169 ASN A CA 1
ATOM 1334 C C . ASN A 1 169 ? -16.156 -8.061 -1.710 1.00 63.16 169 ASN A C 1
ATOM 1336 O O . ASN A 1 169 ? -15.470 -8.130 -2.732 1.00 63.16 169 ASN A O 1
ATOM 1340 N N . GLY A 1 170 ? -15.807 -7.245 -0.713 1.00 71.06 170 GLY A N 1
ATOM 1341 C CA . GLY A 1 170 ? -14.532 -6.512 -0.740 1.00 71.06 170 GLY A CA 1
ATOM 1342 C C . GLY A 1 170 ? -14.450 -5.479 -1.878 1.00 71.06 170 GLY A C 1
ATOM 1343 O O . GLY A 1 170 ? -15.457 -4.865 -2.237 1.00 71.06 170 GLY A O 1
ATOM 1344 N N . VAL A 1 171 ? -13.273 -5.293 -2.486 1.00 77.31 171 VAL A N 1
ATOM 1345 C CA . VAL A 1 171 ? -13.051 -4.397 -3.646 1.00 77.31 171 VAL A CA 1
ATOM 1346 C C . VAL A 1 171 ? -13.888 -4.772 -4.871 1.00 77.31 171 VAL A C 1
ATOM 1348 O O . VAL A 1 171 ? -14.128 -3.915 -5.718 1.00 77.31 171 VAL A O 1
ATOM 1351 N N . ASN A 1 172 ? -14.351 -6.024 -4.957 1.00 77.06 172 ASN A N 1
ATOM 1352 C CA . ASN A 1 172 ? -15.212 -6.511 -6.037 1.00 77.06 172 ASN A CA 1
ATOM 1353 C C . ASN A 1 172 ? -16.694 -6.192 -5.806 1.00 77.06 172 ASN A C 1
ATOM 1355 O O . ASN A 1 172 ? -17.527 -6.509 -6.655 1.00 77.06 172 ASN A O 1
ATOM 1359 N N . SER A 1 173 ? -17.060 -5.593 -4.668 1.00 67.25 173 SER A N 1
ATOM 1360 C CA . SER A 1 173 ? -18.441 -5.177 -4.433 1.00 67.25 173 SER A CA 1
ATOM 1361 C C . SER A 1 173 ? -18.831 -4.033 -5.377 1.00 67.25 173 SER A C 1
ATOM 1363 O O . SER A 1 173 ? -18.482 -2.869 -5.190 1.00 67.25 173 SER A O 1
ATOM 1365 N N . SER A 1 174 ? -19.610 -4.362 -6.406 1.00 54.72 174 SER A N 1
ATOM 1366 C CA . SER A 1 174 ? -20.302 -3.389 -7.247 1.00 54.72 174 SER A CA 1
ATOM 1367 C C . SER A 1 174 ? -21.518 -2.835 -6.491 1.00 54.72 174 SER A C 1
ATOM 1369 O O . SER A 1 174 ? -22.659 -3.132 -6.838 1.00 54.72 174 SER A O 1
ATOM 1371 N N . GLY A 1 175 ? -21.317 -2.104 -5.393 1.00 45.44 175 GLY A N 1
ATOM 1372 C CA . GLY A 1 175 ? -22.460 -1.509 -4.703 1.00 45.44 175 GLY A CA 1
ATOM 1373 C C . GLY A 1 175 ? -22.234 -1.031 -3.278 1.00 45.44 175 GLY A C 1
ATOM 1374 O O . GLY A 1 175 ? -22.202 -1.820 -2.344 1.00 45.44 175 GLY A O 1
ATOM 1375 N N . ALA A 1 176 ? -22.266 0.290 -3.116 1.00 41.16 176 ALA A N 1
ATOM 1376 C CA . ALA A 1 176 ? -23.353 0.932 -2.382 1.00 41.16 176 ALA A CA 1
ATOM 1377 C C . ALA A 1 176 ? -23.463 2.384 -2.869 1.00 41.16 176 ALA A C 1
ATOM 1379 O O . ALA A 1 176 ? -22.613 3.219 -2.562 1.00 41.16 176 ALA A O 1
ATOM 1380 N N . SER A 1 177 ? -24.517 2.684 -3.629 1.00 40.91 177 SER A N 1
ATOM 1381 C CA . SER A 1 177 ? -24.870 3.997 -4.191 1.00 40.91 177 SER A CA 1
ATOM 1382 C C . SER A 1 177 ? -25.201 5.075 -3.136 1.00 40.91 177 SER A C 1
ATOM 1384 O O . SER A 1 177 ? -26.128 5.856 -3.317 1.00 40.91 177 SER A O 1
ATOM 1386 N N . GLY A 1 178 ? -24.480 5.132 -2.013 1.00 37.22 178 GLY A N 1
ATOM 1387 C CA . GLY A 1 178 ? -24.797 6.015 -0.887 1.00 37.22 178 GLY A CA 1
ATOM 1388 C C . GLY A 1 178 ? -23.620 6.499 -0.039 1.00 37.22 178 GLY A C 1
ATOM 1389 O O . GLY A 1 178 ? -23.824 7.380 0.792 1.00 37.22 178 GLY A O 1
ATOM 1390 N N . MET A 1 179 ? -22.389 6.011 -0.231 1.00 39.19 179 MET A N 1
ATOM 1391 C CA . MET A 1 179 ? -21.215 6.593 0.438 1.00 39.19 179 MET A CA 1
ATOM 1392 C C . MET A 1 179 ? -20.427 7.427 -0.567 1.00 39.19 179 MET A C 1
ATOM 1394 O O . MET A 1 179 ? -19.517 6.951 -1.241 1.00 39.19 179 MET A O 1
ATOM 1398 N N . GLY A 1 180 ? -20.856 8.683 -0.713 1.00 35.59 180 GLY A N 1
ATOM 1399 C CA . GLY A 1 180 ? -20.238 9.657 -1.604 1.00 35.59 180 GLY A CA 1
ATOM 1400 C C . GLY A 1 180 ? -18.739 9.792 -1.338 1.00 35.59 180 GLY A C 1
ATOM 1401 O O . GLY A 1 180 ? -18.321 10.001 -0.202 1.00 35.59 180 GLY A O 1
ATOM 1402 N N . GLY A 1 181 ? -17.935 9.677 -2.393 1.00 35.59 181 GLY A N 1
ATOM 1403 C CA . GLY A 1 181 ? -16.524 10.047 -2.326 1.00 35.59 181 GLY A CA 1
ATOM 1404 C C . GLY A 1 181 ? -15.615 9.414 -3.369 1.00 35.59 181 GLY A C 1
ATOM 1405 O O . GLY A 1 181 ? -14.592 10.006 -3.683 1.00 35.59 181 GLY A O 1
ATOM 1406 N N . CYS A 1 182 ? -15.962 8.261 -3.943 1.00 39.78 182 CYS A N 1
ATOM 1407 C CA . CYS A 1 182 ? -15.134 7.666 -4.992 1.00 39.78 182 CYS A CA 1
ATOM 1408 C C . CYS A 1 182 ? -15.989 7.012 -6.076 1.00 39.78 182 CYS A C 1
ATOM 1410 O O . CYS A 1 182 ? -16.147 5.796 -6.137 1.00 39.78 182 CYS A O 1
ATOM 1412 N N . GLN A 1 183 ? -16.586 7.856 -6.915 1.00 37.16 183 GLN A N 1
ATOM 1413 C CA . GLN A 1 183 ? -17.142 7.418 -8.187 1.00 37.16 183 GLN A CA 1
ATOM 1414 C C . GLN A 1 183 ? -15.961 7.229 -9.141 1.00 37.16 183 GLN A C 1
ATOM 1416 O O . GLN A 1 183 ? -15.351 8.203 -9.572 1.00 37.16 183 GLN A O 1
ATOM 1421 N N . THR A 1 184 ? -15.618 5.982 -9.453 1.00 39.06 184 THR A N 1
ATOM 1422 C CA . THR A 1 184 ? -15.001 5.718 -10.755 1.00 39.06 184 THR A CA 1
ATOM 1423 C C . THR A 1 184 ? -16.173 5.717 -11.730 1.00 39.06 184 THR A C 1
ATOM 1425 O O . THR A 1 184 ? -17.055 4.873 -11.636 1.00 39.06 184 THR A O 1
ATOM 1428 N N . THR A 1 185 ? -16.279 6.762 -12.549 1.00 39.56 185 THR A N 1
ATOM 1429 C CA . THR A 1 185 ? -17.441 7.053 -13.413 1.00 39.56 185 THR A CA 1
ATOM 1430 C C . THR A 1 185 ? -17.558 6.145 -14.632 1.00 39.56 185 THR A C 1
ATOM 1432 O O . THR A 1 185 ? -18.367 6.412 -15.512 1.00 39.56 185 THR A O 1
ATOM 1435 N N . ASP A 1 186 ? -16.790 5.067 -14.684 1.00 39.75 186 ASP A N 1
ATOM 1436 C CA . ASP A 1 186 ? -16.800 4.166 -15.815 1.00 39.75 186 ASP A CA 1
ATOM 1437 C C . ASP A 1 186 ? -17.588 2.908 -15.452 1.00 39.75 186 ASP A C 1
ATOM 1439 O O . ASP A 1 186 ? -17.129 2.066 -14.678 1.00 39.75 186 ASP A O 1
ATOM 1443 N N . GLU A 1 187 ? -18.763 2.762 -16.074 1.00 35.97 187 GLU A N 1
ATOM 1444 C CA . GLU A 1 187 ? -19.559 1.526 -16.199 1.00 35.97 187 GLU A CA 1
ATOM 1445 C C . GLU A 1 187 ? -18.805 0.417 -16.974 1.00 35.97 187 GLU A C 1
ATOM 1447 O O . GLU A 1 187 ? -19.391 -0.428 -17.650 1.00 35.97 187 GLU A O 1
ATOM 1452 N N . VAL A 1 188 ? -17.475 0.409 -16.896 1.00 41.78 188 VAL A N 1
ATOM 1453 C CA . VAL A 1 188 ? -16.606 -0.631 -17.428 1.00 41.78 188 VAL A CA 1
ATOM 1454 C C . VAL A 1 188 ? -16.848 -1.873 -16.594 1.00 41.78 188 VAL A C 1
ATOM 1456 O O . VAL A 1 188 ? -16.692 -1.827 -15.370 1.00 41.78 188 VAL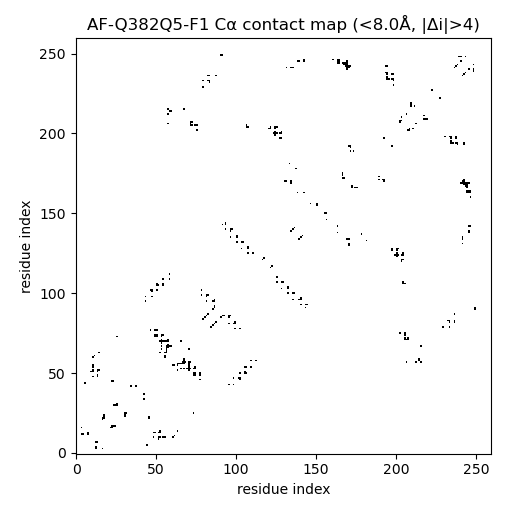 A O 1
ATOM 1459 N N . HIS A 1 189 ? -17.235 -2.959 -17.279 1.00 44.66 189 HIS A N 1
ATOM 1460 C CA . HIS A 1 189 ? -17.246 -4.336 -16.784 1.00 44.66 189 HIS A CA 1
ATOM 1461 C C . HIS A 1 189 ? -16.341 -4.461 -15.560 1.00 44.66 189 HIS A C 1
ATOM 1463 O O . HIS A 1 189 ? -15.119 -4.360 -15.678 1.00 44.66 189 HIS A O 1
ATOM 1469 N N . VAL A 1 190 ? -16.942 -4.585 -14.373 1.00 55.59 190 VAL A N 1
ATOM 1470 C CA . VAL A 1 190 ? -16.177 -4.757 -13.140 1.00 55.59 190 VAL A CA 1
ATOM 1471 C C . VAL A 1 190 ? -15.582 -6.153 -13.218 1.00 55.59 190 VAL A C 1
ATOM 1473 O O . VAL A 1 190 ? -16.192 -7.130 -12.795 1.00 55.59 190 VAL A O 1
ATOM 1476 N N . GLU A 1 191 ? -14.424 -6.251 -13.864 1.00 68.25 191 GLU A N 1
ATOM 1477 C CA . GLU A 1 191 ? -13.596 -7.437 -13.823 1.00 68.25 191 GLU A CA 1
ATOM 1478 C C . GLU A 1 191 ? -13.392 -7.787 -12.352 1.00 68.25 191 GLU A C 1
ATOM 1480 O O . GLU A 1 191 ? -13.037 -6.928 -11.536 1.00 68.25 191 GLU A O 1
ATOM 1485 N N . VAL A 1 192 ? -13.717 -9.031 -12.008 1.00 80.00 192 VAL A N 1
ATOM 1486 C CA . VAL A 1 192 ? -13.546 -9.539 -10.652 1.00 80.00 192 VAL A CA 1
ATOM 1487 C C . VAL A 1 192 ? -12.047 -9.608 -10.395 1.00 80.00 192 VAL A C 1
ATOM 1489 O O . VAL A 1 192 ? -11.345 -10.418 -10.992 1.00 80.00 192 VAL A O 1
ATOM 1492 N N . LEU A 1 193 ? -11.558 -8.749 -9.508 1.00 86.81 193 LEU A N 1
ATOM 1493 C CA . LEU A 1 193 ? -10.153 -8.678 -9.143 1.00 86.81 193 LEU A CA 1
ATOM 1494 C C . LEU A 1 193 ? -9.790 -9.892 -8.286 1.00 86.81 193 LEU A C 1
ATOM 1496 O O . LEU A 1 193 ? -10.462 -10.187 -7.293 1.00 86.81 193 LEU A O 1
ATOM 1500 N N . SER A 1 194 ? -8.710 -10.579 -8.648 1.00 89.44 194 SER A N 1
ATOM 1501 C CA . SER A 1 194 ? -8.100 -11.619 -7.821 1.00 89.44 194 SER A CA 1
ATOM 1502 C C . SER A 1 194 ? -6.959 -11.039 -6.977 1.00 89.44 194 SER A C 1
ATOM 1504 O O . SER A 1 194 ? -6.508 -9.914 -7.202 1.00 89.44 194 SER A O 1
ATOM 1506 N N . ALA A 1 195 ? -6.457 -11.803 -6.003 1.00 90.88 195 ALA A N 1
ATOM 1507 C CA . ALA A 1 195 ? -5.308 -11.379 -5.198 1.00 90.88 195 ALA A CA 1
ATOM 1508 C C . ALA A 1 195 ? -4.060 -11.168 -6.072 1.00 90.88 195 ALA A C 1
ATOM 1510 O O . ALA A 1 195 ? -3.330 -10.196 -5.883 1.00 90.88 195 ALA A O 1
ATOM 1511 N N . GLU A 1 196 ? -3.884 -12.021 -7.082 1.00 91.00 196 GLU A N 1
ATOM 1512 C CA . GLU A 1 196 ? -2.831 -11.913 -8.090 1.00 91.00 196 GLU A CA 1
ATOM 1513 C C . GLU A 1 196 ? -2.963 -10.623 -8.912 1.00 91.00 196 GLU A C 1
ATOM 1515 O O . GLU A 1 196 ? -1.964 -9.950 -9.175 1.00 91.00 196 GLU A O 1
ATOM 1520 N N . THR A 1 197 ? -4.187 -10.225 -9.275 1.00 91.50 197 THR A N 1
ATOM 1521 C CA . THR A 1 197 ? -4.452 -8.959 -9.973 1.00 91.50 197 THR A CA 1
ATOM 1522 C C . THR A 1 197 ? -4.057 -7.756 -9.118 1.00 91.50 197 THR A C 1
ATOM 1524 O O . THR A 1 197 ? -3.393 -6.841 -9.605 1.00 91.50 197 THR A O 1
ATOM 1527 N N . LEU A 1 198 ? -4.423 -7.765 -7.831 1.00 92.31 198 LEU A N 1
ATOM 1528 C CA . LEU A 1 198 ? -4.060 -6.702 -6.888 1.00 92.31 198 LEU A CA 1
ATOM 1529 C C . LEU A 1 198 ? -2.537 -6.630 -6.695 1.00 92.31 198 LEU A C 1
ATOM 1531 O O . LEU A 1 198 ? -1.955 -5.547 -6.765 1.00 92.31 198 LEU A O 1
ATOM 1535 N N . ARG A 1 199 ? -1.877 -7.784 -6.530 1.00 93.38 199 ARG A N 1
ATOM 1536 C CA . ARG A 1 199 ? -0.412 -7.890 -6.448 1.00 93.38 199 ARG A CA 1
ATOM 1537 C C . ARG A 1 199 ? 0.264 -7.353 -7.705 1.00 93.38 199 ARG A C 1
ATOM 1539 O O . ARG A 1 199 ? 1.201 -6.566 -7.594 1.00 93.38 199 ARG A O 1
ATOM 1546 N N . SER A 1 200 ? -0.206 -7.749 -8.882 1.00 91.19 200 SER A N 1
ATOM 1547 C CA . SER A 1 200 ? 0.372 -7.324 -10.161 1.00 91.19 200 SER A CA 1
ATOM 1548 C C . SER A 1 200 ? 0.218 -5.816 -10.360 1.00 91.19 200 SER A C 1
ATOM 1550 O O . SER A 1 200 ? 1.184 -5.140 -10.693 1.00 91.19 200 SER A O 1
ATOM 1552 N N . ALA A 1 201 ? -0.949 -5.248 -10.040 1.00 91.25 201 ALA A N 1
ATOM 1553 C CA . ALA A 1 201 ? -1.149 -3.800 -10.084 1.00 91.25 201 ALA A CA 1
ATOM 1554 C C . ALA A 1 201 ? -0.168 -3.048 -9.167 1.00 91.25 201 ALA A C 1
ATOM 1556 O O . ALA A 1 201 ? 0.417 -2.046 -9.575 1.00 91.25 201 ALA A O 1
ATOM 1557 N N . VAL A 1 202 ? 0.065 -3.554 -7.952 1.00 92.88 202 VAL A N 1
ATOM 1558 C CA . VAL A 1 202 ? 1.074 -3.001 -7.037 1.00 92.88 202 VAL A CA 1
ATOM 1559 C C . VAL A 1 202 ? 2.481 -3.111 -7.627 1.00 92.88 202 VAL A C 1
ATOM 1561 O O . VAL A 1 202 ? 3.220 -2.132 -7.585 1.00 92.88 202 VAL A O 1
ATOM 1564 N N . GLN A 1 203 ? 2.853 -4.251 -8.215 1.00 91.94 203 GLN A N 1
ATOM 1565 C CA . GLN A 1 203 ? 4.170 -4.442 -8.834 1.00 91.94 203 GLN A CA 1
ATOM 1566 C C . GLN A 1 203 ? 4.411 -3.488 -10.007 1.00 91.94 203 GLN A C 1
ATOM 1568 O O . GLN A 1 203 ? 5.467 -2.855 -10.064 1.00 91.94 203 GLN A O 1
ATOM 1573 N N . VAL A 1 204 ? 3.425 -3.306 -10.890 1.00 89.56 204 VAL A N 1
ATOM 1574 C CA . VAL A 1 204 ? 3.481 -2.311 -11.973 1.00 89.56 204 VAL A CA 1
ATOM 1575 C C . VAL A 1 204 ? 3.660 -0.908 -11.397 1.00 89.56 204 VAL A C 1
ATOM 1577 O O . VAL A 1 204 ? 4.577 -0.190 -11.797 1.00 89.56 204 VAL A O 1
ATOM 1580 N N . MET A 1 205 ? 2.851 -0.529 -10.402 1.00 89.31 205 MET A N 1
ATOM 1581 C CA . MET A 1 205 ? 2.959 0.789 -9.769 1.00 89.31 205 MET A CA 1
ATOM 1582 C C . MET A 1 205 ? 4.283 0.988 -9.027 1.00 89.31 205 MET A C 1
ATOM 1584 O O . MET A 1 205 ? 4.764 2.114 -8.941 1.00 89.31 205 MET A O 1
ATOM 1588 N N . CYS A 1 206 ? 4.917 -0.075 -8.539 1.00 90.75 206 CYS A N 1
ATOM 1589 C CA . CYS A 1 206 ? 6.263 -0.041 -7.972 1.00 90.75 206 CYS A CA 1
ATOM 1590 C C . CYS A 1 206 ? 7.371 -0.106 -9.039 1.00 90.75 206 CYS A C 1
ATOM 1592 O O . CYS A 1 206 ? 8.538 0.040 -8.696 1.00 90.75 206 CYS A O 1
ATOM 1594 N N . GLY A 1 207 ? 7.055 -0.284 -10.325 1.00 86.12 207 GLY A N 1
ATOM 1595 C CA . GLY A 1 207 ? 8.030 -0.357 -11.421 1.00 86.12 207 GLY A CA 1
ATOM 1596 C C . GLY A 1 207 ? 8.739 -1.709 -11.578 1.00 86.12 207 GLY A C 1
ATOM 1597 O O . GLY A 1 207 ? 9.801 -1.756 -12.192 1.00 86.12 207 GLY A O 1
ATOM 1598 N N . CYS A 1 208 ? 8.190 -2.794 -11.022 1.00 79.06 208 CYS A N 1
ATOM 1599 C CA . CYS A 1 208 ? 8.850 -4.104 -10.996 1.00 79.06 208 CYS A CA 1
ATOM 1600 C C . CYS A 1 208 ? 8.709 -4.910 -12.288 1.00 79.06 208 CYS A C 1
ATOM 1602 O O . CYS A 1 208 ? 9.571 -5.734 -12.577 1.00 79.06 208 CYS A O 1
ATOM 1604 N N . ASP A 1 209 ? 7.653 -4.690 -13.072 1.00 64.44 209 ASP A N 1
ATOM 1605 C CA . ASP A 1 209 ? 7.331 -5.583 -14.194 1.00 64.44 209 ASP A CA 1
ATOM 1606 C C . ASP A 1 209 ? 8.181 -5.370 -15.452 1.00 64.44 209 ASP A C 1
ATOM 1608 O O . ASP A 1 209 ? 7.885 -5.931 -16.503 1.00 64.44 209 ASP A O 1
ATOM 1612 N N . GLY A 1 210 ? 9.237 -4.552 -15.405 1.00 49.72 210 GLY A N 1
ATOM 1613 C CA . GLY A 1 210 ? 10.056 -4.260 -16.589 1.00 49.72 210 GLY A CA 1
ATOM 1614 C C . GLY A 1 210 ? 9.264 -3.643 -17.752 1.00 49.72 210 GLY A C 1
ATOM 1615 O O . GLY A 1 210 ? 9.839 -3.385 -18.812 1.00 49.72 210 GLY A O 1
ATOM 1616 N N . VAL A 1 211 ? 7.958 -3.384 -17.561 1.00 47.94 211 VAL A N 1
ATOM 1617 C CA . VAL A 1 211 ? 7.138 -2.510 -18.389 1.00 47.94 211 VAL A CA 1
ATOM 1618 C C . VAL A 1 211 ? 7.922 -1.226 -18.439 1.00 47.94 211 VAL A C 1
ATOM 1620 O O . VAL A 1 211 ? 8.125 -0.596 -17.401 1.00 47.94 211 VAL A O 1
ATOM 1623 N N . LYS A 1 212 ? 8.439 -0.935 -19.632 1.00 41.38 212 LYS A N 1
ATOM 1624 C CA . LYS A 1 212 ? 9.342 0.170 -19.919 1.00 41.38 212 LYS A CA 1
ATOM 1625 C C . LYS A 1 212 ? 8.784 1.427 -19.265 1.00 41.38 212 LYS A C 1
ATOM 1627 O O . LYS A 1 212 ? 7.960 2.120 -19.853 1.00 41.38 212 LYS A O 1
ATOM 1632 N N . VAL A 1 213 ? 9.242 1.741 -18.055 1.00 42.31 213 VAL A N 1
ATOM 1633 C CA . VAL A 1 213 ? 9.204 3.118 -17.589 1.00 42.31 213 VAL A CA 1
ATOM 1634 C C . VAL A 1 213 ? 9.967 3.856 -18.687 1.00 42.31 213 VAL A C 1
ATOM 1636 O O . VAL A 1 213 ? 11.072 3.407 -19.012 1.00 42.31 213 VAL A O 1
ATOM 1639 N N . PRO A 1 214 ? 9.406 4.900 -19.322 1.00 42.81 214 PRO A N 1
ATOM 1640 C CA . PRO A 1 214 ? 9.988 5.486 -20.531 1.00 42.81 214 PRO A CA 1
ATOM 1641 C C . PRO A 1 214 ? 11.466 5.900 -20.412 1.00 42.81 214 PRO A C 1
ATOM 1643 O O . PRO A 1 214 ? 12.107 6.151 -21.426 1.00 42.81 214 PRO A O 1
ATOM 1646 N N . CYS A 1 215 ? 12.027 5.934 -19.199 1.00 39.78 215 CYS A N 1
ATOM 1647 C CA . CYS A 1 215 ? 13.376 6.393 -18.910 1.00 39.78 215 CYS A CA 1
ATOM 1648 C C . CYS A 1 215 ? 14.151 5.448 -17.961 1.00 39.78 215 CYS A C 1
ATOM 1650 O O . CYS A 1 215 ? 14.665 5.900 -16.944 1.00 39.78 215 CYS A O 1
ATOM 1652 N N . GLY A 1 216 ? 14.261 4.140 -18.222 1.00 31.98 216 GLY A N 1
ATOM 1653 C CA . GLY A 1 216 ? 15.100 3.291 -17.360 1.00 31.98 216 GLY A CA 1
ATOM 1654 C C . GLY A 1 216 ? 15.495 1.930 -17.925 1.00 31.98 216 GLY A C 1
ATOM 1655 O O . GLY A 1 216 ? 14.645 1.151 -18.355 1.00 31.98 216 GLY A O 1
ATOM 1656 N N . ASP A 1 217 ? 16.797 1.638 -17.862 1.00 36.53 217 ASP A N 1
ATOM 1657 C CA . ASP A 1 217 ? 17.401 0.358 -18.237 1.00 36.53 217 ASP A CA 1
ATOM 1658 C C . ASP A 1 217 ? 16.792 -0.797 -17.426 1.00 36.53 217 ASP A C 1
ATOM 1660 O O . ASP A 1 217 ? 17.027 -0.956 -16.226 1.00 36.53 217 ASP A O 1
ATOM 1664 N N . SER A 1 218 ? 15.984 -1.616 -18.097 1.00 39.75 218 SER A N 1
ATOM 1665 C CA . SER A 1 218 ? 15.329 -2.782 -17.506 1.00 39.75 218 SER A CA 1
ATOM 1666 C C . SER A 1 218 ? 16.238 -4.005 -17.634 1.00 39.75 218 SER A C 1
ATOM 1668 O O . SER A 1 218 ? 16.469 -4.502 -18.734 1.00 39.75 218 SER A O 1
ATOM 1670 N N . SER A 1 219 ? 16.738 -4.515 -16.508 1.00 36.53 219 SER A N 1
ATOM 1671 C CA . SER A 1 219 ? 17.343 -5.851 -16.430 1.00 36.53 219 SER A CA 1
ATOM 1672 C C . SER A 1 219 ? 16.331 -6.798 -15.791 1.00 36.53 219 SER A C 1
ATOM 1674 O O . SER A 1 219 ? 16.050 -6.705 -14.599 1.00 36.53 219 SER A O 1
ATOM 1676 N N . GLY A 1 220 ? 15.744 -7.685 -16.598 1.00 35.00 220 GLY A N 1
ATOM 1677 C CA . GLY A 1 220 ? 14.873 -8.751 -16.108 1.00 35.00 220 GLY A CA 1
ATOM 1678 C C . GLY A 1 220 ? 15.695 -9.766 -15.318 1.00 35.00 220 GLY A C 1
ATOM 1679 O O . GLY A 1 220 ? 16.459 -10.534 -15.900 1.00 35.00 220 GLY A O 1
ATOM 1680 N N . GLY A 1 221 ? 15.579 -9.732 -13.993 1.00 36.72 221 GLY A N 1
ATOM 1681 C CA . GLY A 1 221 ? 16.152 -10.739 -13.105 1.00 36.72 221 GLY A CA 1
ATOM 1682 C C . GLY A 1 221 ? 15.242 -11.961 -13.003 1.00 36.72 221 GLY A C 1
ATOM 1683 O O . GLY A 1 221 ? 14.018 -11.839 -12.990 1.00 36.72 221 GLY A O 1
ATOM 1684 N N . VAL A 1 222 ? 15.845 -13.145 -12.919 1.00 42.72 222 VAL A N 1
ATOM 1685 C CA . VAL A 1 222 ? 15.163 -14.374 -12.495 1.00 42.72 222 VAL A CA 1
ATOM 1686 C C . VAL A 1 222 ? 14.661 -14.151 -11.062 1.00 42.72 222 VAL A C 1
ATOM 1688 O O . VAL A 1 222 ? 15.453 -13.758 -10.211 1.00 42.72 222 VAL A O 1
ATOM 1691 N N . LYS A 1 223 ? 13.360 -14.349 -10.800 1.00 50.62 223 LYS A N 1
ATOM 1692 C CA . LYS A 1 223 ? 12.792 -14.228 -9.446 1.00 50.62 223 LYS A CA 1
ATOM 1693 C C . LYS A 1 223 ? 13.341 -15.356 -8.564 1.00 50.62 223 LYS A C 1
ATOM 1695 O O . LYS A 1 223 ? 13.124 -16.529 -8.870 1.00 50.62 223 LYS A O 1
ATOM 1700 N N . ASP A 1 224 ? 14.031 -15.006 -7.483 1.00 61.16 224 ASP A N 1
ATOM 1701 C CA . ASP A 1 224 ? 14.531 -15.970 -6.500 1.00 61.16 224 ASP A CA 1
ATOM 1702 C C . ASP A 1 224 ? 13.382 -16.538 -5.643 1.00 61.16 224 ASP A C 1
ATOM 1704 O O . ASP A 1 224 ? 12.299 -15.957 -5.538 1.00 61.16 224 ASP A O 1
ATOM 1708 N N . GLY A 1 225 ? 13.613 -17.667 -4.961 1.00 62.78 225 GLY A N 1
ATOM 1709 C CA . GLY A 1 225 ? 12.599 -18.296 -4.097 1.00 62.78 225 GLY A CA 1
ATOM 1710 C C . GLY A 1 225 ? 12.095 -17.401 -2.953 1.00 62.78 225 GLY A C 1
ATOM 1711 O O . GLY A 1 225 ? 10.952 -17.544 -2.521 1.00 62.78 225 GLY A O 1
ATOM 1712 N N . ALA A 1 226 ? 12.912 -16.446 -2.494 1.00 69.62 226 ALA A N 1
ATOM 1713 C CA . ALA A 1 226 ? 12.512 -15.458 -1.492 1.00 69.62 226 ALA A CA 1
ATOM 1714 C C . ALA A 1 226 ? 11.474 -14.458 -2.034 1.00 69.62 226 ALA A C 1
ATOM 1716 O O . ALA A 1 226 ? 10.535 -14.104 -1.323 1.00 69.62 226 ALA A O 1
ATOM 1717 N N . ASP A 1 227 ? 11.598 -14.049 -3.301 1.00 73.56 227 ASP A N 1
ATOM 1718 C CA . ASP A 1 227 ? 10.631 -13.149 -3.934 1.00 73.56 227 ASP A CA 1
ATOM 1719 C C . ASP A 1 227 ? 9.285 -13.832 -4.162 1.00 73.56 227 ASP A C 1
ATOM 1721 O O . ASP A 1 227 ? 8.246 -13.198 -3.993 1.00 73.56 227 ASP A O 1
ATOM 1725 N N . ALA A 1 228 ? 9.294 -15.128 -4.486 1.00 79.94 228 ALA A N 1
ATOM 1726 C CA . ALA A 1 228 ? 8.071 -15.913 -4.626 1.00 79.94 228 ALA A CA 1
ATOM 1727 C C . ALA A 1 228 ? 7.303 -16.028 -3.298 1.00 79.94 228 ALA A C 1
ATOM 1729 O O . ALA A 1 228 ? 6.085 -15.865 -3.279 1.00 79.94 228 ALA A O 1
ATOM 1730 N N . LEU A 1 229 ? 8.004 -16.257 -2.180 1.00 85.31 229 LEU A N 1
ATOM 1731 C CA . LEU A 1 229 ? 7.382 -16.279 -0.852 1.00 85.31 229 LEU A CA 1
ATOM 1732 C C . LEU A 1 229 ? 6.777 -14.912 -0.498 1.00 85.31 229 LEU A C 1
ATOM 1734 O O . LEU A 1 229 ? 5.627 -14.839 -0.074 1.00 85.31 229 LEU A O 1
ATOM 1738 N N . ALA A 1 230 ? 7.525 -13.833 -0.728 1.00 84.25 230 ALA A N 1
ATOM 1739 C CA . ALA A 1 230 ? 7.060 -12.478 -0.449 1.00 84.25 230 ALA A CA 1
ATOM 1740 C C . ALA A 1 230 ? 5.859 -12.064 -1.323 1.00 84.25 230 ALA A C 1
ATOM 1742 O O . ALA A 1 230 ? 5.000 -11.300 -0.879 1.00 84.25 230 ALA A O 1
ATOM 1743 N N . ASP A 1 231 ? 5.784 -12.559 -2.563 1.00 87.75 231 ASP A N 1
ATOM 1744 C CA . ASP A 1 231 ? 4.631 -12.358 -3.446 1.00 87.75 231 ASP A CA 1
ATOM 1745 C C . ASP A 1 231 ? 3.383 -13.091 -2.916 1.00 87.75 231 ASP A C 1
ATOM 1747 O O . ASP A 1 231 ? 2.301 -12.501 -2.898 1.00 87.75 231 ASP A O 1
ATOM 1751 N N . LEU A 1 232 ? 3.534 -14.315 -2.397 1.00 89.88 232 LEU A N 1
ATOM 1752 C CA . LEU A 1 232 ? 2.437 -15.079 -1.789 1.00 89.88 232 LEU A CA 1
ATOM 1753 C C . LEU A 1 232 ? 1.904 -14.439 -0.500 1.00 89.88 232 LEU A C 1
ATOM 1755 O O . LEU A 1 232 ? 0.692 -14.362 -0.310 1.00 89.88 232 LEU A O 1
ATOM 1759 N N . GLU A 1 233 ? 2.783 -13.945 0.375 1.00 91.25 233 GLU A N 1
ATOM 1760 C CA . GLU A 1 233 ? 2.373 -13.246 1.604 1.00 91.25 233 GLU A CA 1
ATOM 1761 C C . GLU A 1 233 ? 1.537 -11.998 1.292 1.00 91.25 233 GLU A C 1
ATOM 1763 O O . GLU A 1 233 ? 0.547 -11.698 1.966 1.00 91.25 233 GLU A O 1
ATOM 1768 N N . LEU A 1 234 ? 1.916 -11.276 0.235 1.00 92.12 234 LEU A N 1
ATOM 1769 C CA . LEU A 1 234 ? 1.199 -10.089 -0.207 1.00 92.12 234 LEU A CA 1
ATOM 1770 C C . LEU A 1 234 ? -0.172 -10.441 -0.812 1.00 92.12 234 LEU A C 1
ATOM 1772 O O . LEU A 1 234 ? -1.156 -9.742 -0.562 1.00 92.12 234 LEU A O 1
ATOM 1776 N N . GLU A 1 235 ? -0.269 -11.543 -1.557 1.00 92.88 235 GLU A N 1
ATOM 1777 C CA . GLU A 1 235 ? -1.548 -12.067 -2.050 1.00 92.88 235 GLU A CA 1
ATOM 1778 C C . GLU A 1 235 ? -2.469 -12.523 -0.913 1.00 92.88 235 GLU A C 1
ATOM 1780 O O . GLU A 1 235 ? -3.656 -12.188 -0.924 1.00 92.88 235 GLU A O 1
ATOM 1785 N N . GLU A 1 236 ? -1.945 -13.224 0.097 1.00 92.56 236 GLU A N 1
ATOM 1786 C CA . GLU A 1 236 ? -2.718 -13.613 1.283 1.00 92.56 236 GLU A CA 1
ATOM 1787 C C . GLU A 1 236 ? -3.251 -12.374 2.012 1.00 92.56 236 GLU A C 1
ATOM 1789 O O . GLU A 1 236 ? -4.432 -12.318 2.375 1.00 92.56 236 GLU A O 1
ATOM 1794 N N . PHE A 1 237 ? -2.416 -11.343 2.161 1.00 93.69 237 PHE A N 1
ATOM 1795 C CA . PHE A 1 237 ? -2.823 -10.065 2.732 1.00 93.69 237 PHE A CA 1
ATOM 1796 C C . PHE A 1 237 ? -3.976 -9.423 1.946 1.00 93.69 237 PHE A C 1
ATOM 1798 O O . PHE A 1 237 ? -4.990 -9.029 2.534 1.00 93.69 237 PHE A O 1
ATOM 1805 N N . PHE A 1 238 ? -3.863 -9.332 0.618 1.00 93.62 238 PHE A N 1
ATOM 1806 C CA . PHE A 1 238 ? -4.916 -8.750 -0.213 1.00 93.62 238 PHE A CA 1
ATOM 1807 C C . PHE A 1 238 ? -6.195 -9.577 -0.200 1.00 93.62 238 PHE A C 1
ATOM 1809 O O . PHE A 1 238 ? -7.283 -9.014 -0.071 1.00 93.62 238 PHE A O 1
ATOM 1816 N N . CYS A 1 239 ? -6.076 -10.901 -0.260 1.00 90.56 239 CYS A N 1
ATOM 1817 C CA . CYS A 1 239 ? -7.206 -11.804 -0.121 1.00 90.56 239 CYS A CA 1
ATOM 1818 C C . CYS A 1 239 ? -7.949 -11.535 1.193 1.00 90.56 239 CYS A C 1
ATOM 1820 O O . CYS A 1 239 ? -9.157 -11.299 1.200 1.00 90.56 239 CYS A O 1
ATOM 1822 N N . ARG A 1 240 ? -7.208 -11.449 2.300 1.00 89.31 240 ARG A N 1
ATOM 1823 C CA . ARG A 1 240 ? -7.784 -11.247 3.626 1.00 89.31 240 ARG A CA 1
ATOM 1824 C C . ARG A 1 240 ? -8.462 -9.895 3.803 1.00 89.31 240 ARG A C 1
ATOM 1826 O O . ARG A 1 240 ? -9.535 -9.858 4.395 1.00 89.31 240 ARG A O 1
ATOM 1833 N N . TYR A 1 241 ? -7.843 -8.798 3.372 1.00 90.94 241 TYR A N 1
ATOM 1834 C CA . TYR A 1 241 ? -8.313 -7.456 3.738 1.00 90.94 241 TYR A CA 1
ATOM 1835 C C . TYR A 1 241 ? -9.018 -6.701 2.617 1.00 90.94 241 TYR A C 1
ATOM 1837 O O . TYR A 1 241 ? -9.855 -5.854 2.914 1.00 90.94 241 TYR A O 1
ATOM 1845 N N . PHE A 1 242 ? -8.695 -6.984 1.356 1.00 90.06 242 PHE A N 1
ATOM 1846 C CA . PHE A 1 242 ? -9.283 -6.300 0.204 1.00 90.06 242 PHE A CA 1
ATOM 1847 C C . PHE A 1 242 ? -10.346 -7.142 -0.497 1.00 90.06 242 PHE A C 1
ATOM 1849 O O . PHE A 1 242 ? -11.296 -6.561 -1.008 1.00 90.06 242 PHE A O 1
ATOM 1856 N N . LEU A 1 243 ? -10.233 -8.474 -0.519 1.00 87.81 243 LEU A N 1
ATOM 1857 C CA . LEU A 1 243 ? -11.234 -9.335 -1.170 1.00 87.81 243 LEU A CA 1
ATOM 1858 C C . LEU A 1 243 ? -12.348 -9.805 -0.222 1.00 87.81 243 LEU A C 1
ATOM 1860 O O . LEU A 1 243 ? -13.450 -10.097 -0.681 1.00 87.81 243 LEU A O 1
ATOM 1864 N N . CYS A 1 244 ? -12.103 -9.829 1.089 1.00 81.31 244 CYS A N 1
ATOM 1865 C CA . CYS A 1 244 ? -13.136 -10.068 2.101 1.00 81.31 244 CYS A CA 1
ATOM 1866 C C . CYS A 1 244 ? -13.775 -8.757 2.585 1.00 81.31 244 CYS A C 1
ATOM 1868 O O . CYS A 1 244 ? -13.161 -7.687 2.526 1.00 81.31 244 CYS A O 1
ATOM 1870 N N . SER A 1 245 ? -14.989 -8.842 3.143 1.00 73.75 245 SER A N 1
ATOM 1871 C CA . SER A 1 245 ? -15.595 -7.709 3.853 1.00 73.75 245 SER A CA 1
ATOM 1872 C C . SER A 1 245 ? -14.733 -7.293 5.052 1.00 73.75 245 SER A C 1
ATOM 1874 O O . SER A 1 245 ? -14.105 -8.126 5.716 1.00 73.75 245 SER A O 1
ATOM 1876 N N . ALA A 1 246 ? -14.703 -5.990 5.349 1.00 76.00 246 ALA A N 1
ATOM 1877 C CA . ALA A 1 246 ? -13.875 -5.464 6.433 1.00 76.00 246 ALA A CA 1
ATOM 1878 C C . ALA A 1 246 ? -14.166 -6.140 7.793 1.00 76.00 246 ALA A C 1
ATOM 1880 O O . ALA A 1 246 ? -13.209 -6.580 8.429 1.00 76.00 246 ALA A O 1
ATOM 1881 N N . PRO A 1 247 ? -15.428 -6.313 8.249 1.00 75.50 247 PRO A N 1
ATOM 1882 C CA . PRO A 1 247 ? -15.702 -6.996 9.514 1.00 75.50 247 PRO A CA 1
ATOM 1883 C C . PRO A 1 247 ? -15.142 -8.423 9.550 1.00 75.50 247 PRO A C 1
ATOM 1885 O O . PRO A 1 247 ? -14.436 -8.773 10.496 1.00 75.50 247 PRO A O 1
ATOM 1888 N N . ALA A 1 248 ? -15.360 -9.208 8.489 1.00 78.31 248 ALA A N 1
ATOM 1889 C CA . ALA A 1 248 ? -14.867 -10.581 8.395 1.00 78.31 248 ALA A CA 1
ATOM 1890 C C . ALA A 1 248 ? -13.332 -10.656 8.467 1.00 78.31 248 ALA A C 1
ATOM 1892 O O . ALA A 1 248 ? -12.786 -11.523 9.153 1.00 78.31 248 ALA A O 1
ATOM 1893 N N . ALA A 1 249 ? -12.633 -9.712 7.829 1.00 80.38 249 ALA A N 1
ATOM 1894 C CA . ALA A 1 249 ? -11.174 -9.636 7.851 1.00 80.38 249 ALA A CA 1
ATOM 1895 C C . ALA A 1 249 ? -10.597 -9.436 9.271 1.00 80.38 249 ALA A C 1
ATOM 1897 O O . ALA A 1 249 ? -9.513 -9.947 9.586 1.00 80.38 249 ALA A O 1
ATOM 1898 N N . PHE A 1 250 ? -11.327 -8.716 10.135 1.00 81.94 250 PHE A N 1
ATOM 1899 C CA . PHE A 1 250 ? -10.920 -8.377 11.507 1.00 81.94 250 PHE A CA 1
ATOM 1900 C C . PHE A 1 250 ? -11.470 -9.304 12.602 1.00 81.94 250 PHE A C 1
ATOM 1902 O O . PHE A 1 250 ? -10.974 -9.251 13.738 1.00 81.94 250 PHE A O 1
ATOM 1909 N N . ASP A 1 251 ? -12.493 -10.100 12.289 1.00 73.31 251 ASP A N 1
ATOM 1910 C CA . ASP A 1 251 ? -13.162 -11.006 13.228 1.00 73.31 251 ASP A CA 1
ATOM 1911 C C . ASP A 1 251 ? -12.531 -12.403 13.266 1.00 73.31 251 ASP A C 1
ATOM 1913 O O . ASP A 1 251 ? -12.641 -13.093 14.282 1.00 73.31 251 ASP A O 1
ATOM 1917 N N . GLN A 1 252 ? -11.828 -12.821 12.208 1.00 61.84 252 GLN A N 1
ATOM 1918 C CA . GLN A 1 252 ? -11.092 -14.083 12.242 1.00 61.84 252 GLN A CA 1
ATOM 1919 C C . GLN A 1 252 ? -10.010 -14.041 13.331 1.00 61.84 252 GLN A C 1
ATOM 1921 O O . GLN A 1 252 ? -9.197 -13.106 13.337 1.00 61.84 252 GLN A O 1
ATOM 1926 N N . PRO A 1 253 ? -9.943 -15.047 14.226 1.00 52.09 253 PRO A N 1
ATOM 1927 C CA . PRO A 1 253 ? -8.845 -15.143 15.171 1.00 52.09 253 PRO A CA 1
ATOM 1928 C C . PRO A 1 253 ? -7.541 -15.185 14.372 1.00 52.09 253 PRO A C 1
ATOM 1930 O O . PRO A 1 253 ? -7.343 -16.055 13.522 1.00 52.09 253 PRO A O 1
ATOM 1933 N N . THR A 1 254 ? -6.651 -14.221 14.611 1.00 50.25 254 THR A N 1
ATOM 1934 C CA . THR A 1 254 ? -5.241 -14.367 14.239 1.00 50.25 254 THR A CA 1
ATOM 1935 C C . THR A 1 254 ? -4.794 -15.719 14.775 1.00 50.25 254 THR A C 1
ATOM 1937 O O . THR A 1 254 ? -5.016 -15.979 15.962 1.00 50.25 254 THR A O 1
ATOM 1940 N N . LYS A 1 255 ? -4.253 -16.592 13.905 1.00 40.16 255 LYS A N 1
ATOM 1941 C CA . LYS A 1 255 ? -3.713 -17.898 14.314 1.00 40.16 255 LYS A CA 1
ATOM 1942 C C . LYS A 1 255 ? -2.952 -17.701 15.630 1.00 40.16 255 LYS A C 1
ATOM 1944 O O . LYS A 1 255 ? -2.184 -16.737 15.708 1.00 40.16 255 LYS A O 1
ATOM 1949 N N . PRO A 1 256 ? -3.189 -18.531 16.660 1.00 33.38 256 PRO A N 1
ATOM 1950 C CA . PRO A 1 256 ? -2.469 -18.390 17.912 1.00 33.38 256 PRO A CA 1
ATOM 1951 C C . PRO A 1 256 ? -0.978 -18.409 17.589 1.00 33.38 256 PRO A C 1
ATOM 1953 O O . PRO A 1 256 ? -0.490 -19.347 16.958 1.00 33.38 256 PRO A O 1
ATOM 1956 N N . THR A 1 257 ? -0.276 -17.345 17.971 1.00 36.44 257 THR A N 1
ATOM 1957 C CA . THR A 1 257 ? 1.178 -17.341 18.044 1.00 36.44 257 THR A CA 1
ATOM 1958 C C . THR A 1 257 ? 1.547 -18.454 19.008 1.00 36.44 257 THR A C 1
ATOM 1960 O O . THR A 1 257 ? 1.455 -18.299 20.225 1.00 36.44 257 THR A O 1
ATOM 1963 N N . VAL A 1 258 ? 1.903 -19.614 18.460 1.00 33.38 258 VAL A N 1
ATOM 1964 C CA . VAL A 1 258 ? 2.600 -20.651 19.207 1.00 33.38 258 VAL A CA 1
ATOM 1965 C C . VAL A 1 258 ? 3.959 -20.041 19.531 1.00 33.38 258 VAL A C 1
ATOM 1967 O O . VAL A 1 258 ? 4.867 -20.035 18.708 1.00 33.38 258 VAL A O 1
ATOM 1970 N N . ARG A 1 259 ? 4.047 -19.392 20.693 1.00 34.69 259 ARG A N 1
ATOM 1971 C CA . ARG A 1 259 ? 5.324 -19.127 21.343 1.00 34.69 259 ARG A CA 1
ATOM 1972 C C . ARG A 1 259 ? 5.753 -20.455 21.951 1.00 34.69 259 ARG A C 1
ATOM 1974 O O . ARG A 1 259 ? 5.203 -20.842 22.980 1.00 34.69 259 ARG A O 1
ATOM 1981 N N . GLU A 1 260 ? 6.650 -21.152 21.268 1.00 39.53 260 GLU A N 1
ATOM 1982 C CA . GLU A 1 260 ? 7.594 -22.052 21.939 1.00 39.53 260 GLU A CA 1
ATOM 1983 C C . GLU A 1 260 ? 8.749 -21.224 22.510 1.00 39.53 260 GLU A C 1
ATOM 1985 O O . GLU A 1 260 ? 9.181 -20.264 21.828 1.00 39.53 260 GLU A O 1
#

pLDDT: mean 72.12, std 19.12, range [31.98, 96.94]

Sequence (260 aa):
MTILSLHGRNGADAQKWFESGLLPFPGGQKSFEMVSVMPALVYHHCMLYWAKLGCAALLQEGSVEMTGKAGSETLMFVVRNICCIQIAESPRCLPNWRLLDRVLDELLKRLDFVANCEDGVWSFASTTMRRMQCYLRSNIIRYLEVRDRPLEGQCGLLRYRGAFDCAINGVNSSGASGMGGCQTTDEVHVEVLSAETLRSAVQVMCGCDGVKVPCGDSSGGVKDGADALADLELEEFFCRYFLCSAPAAFDQPTKPTVRE

Secondary structure (DSSP, 8-state):
-----TT--SHHHHHHHHHTT-S----SHHHHHHHHTS-HHHHHHHHHHHHHHHHHHHHT-SS--S-HHHHHHHHHHHHHIIIIIIIHH-TT-HHHHHHHHHHHHHHHHHHHHHTT---HHHHHHHHHHHHHHHHIIIIIIHHHHHHTS--SSTTHHHHHHHHHHTSTTGGG----TTSTT-------------HHHHHHHHHHHTTTT----TT-----PPPPHHHHHHHHHHHHHHIIIIIS-HHHHHHSPP------

Radius of gyration: 18.98 Å; Cα contacts (8 Å, |Δi|>4): 248; chains: 1; bounding box: 50×43×48 Å